Protein AF-0000000082330091 (afdb_homodimer)

InterPro domains:
  IPR000866 Alkyl hydroperoxide reductase subunit C/ Thiol specific antioxidant [PF00578] (6-136)
  IPR036249 Thioredoxin-like superfamily [SSF52833] (1-158)

Sequence (318 aa):
MPPTEGDELPDFEALLCDGETFRSTALSEALGERGGVVICTGFAFSAIAQNWWKQFVRAGWGEFEDVAVLGVSRDGPYAQNEFLRWLDEPAFRFFADVNGEVSESLDLLADRDHMANVSTPWRSAFVVDADREVQYAFVADDWISPLPREEIENAVADLMPPTEGDELPDFEALLCDGETFRSTALSEALGERGGVVICTGFAFSAIAQNWWKQFVRAGWGEFEDVAVLGVSRDGPYAQNEFLRWLDEPAFRFFADVNGEVSESLDLLADRDHMANVSTPWRSAFVVDADREVQYAFVADDWISPLPREEIENAVADL

Secondary structure (DSSP, 8-state):
----TTPBPP--EEEEE-SS-EEEEEHHHHSBTTEEEEEE-S-TT-HHHHHHHHHHHHTTGGG-TTEEEEEEESS-HHHHHHHHHHHT-TT-EEEE-TTSHHHHHTT-EEEPTTSTT-EEEPPEEEEE-TT-BEEEEEE-SSTTPPP-HHHHHHHHHT-/----TTPBPP--EEEEE-SS-EEEEEHHHHSBTTEEEEEE-S-TT-HHHHHHHHHHHHTTGGG-TTEEEEEEESS-HHHHHHHHHHHT-TT-EEEE-TTSHHHHHTT-EEE-TTSTT-EEEPPEEEEE-TT-BEEEEEE-SSTTPPP-HHHHHHHHHT-

Nearest PDB structures (foldseek):
  3hjp-assembly2_D  TM=8.870E-01  e=8.559E-11  Saccharolobus solfataricus
  2ywn-assembly1_A  TM=8.319E-01  e=7.538E-11  Sulfurisphaera tokodaii
  4g2e-assembly1_A-2  TM=8.297E-01  e=8.032E-11  Sulfurisphaera tokodaii str. 7
  4d73-assembly1_A  TM=7.771E-01  e=6.130E-10  Plasmodium falciparum
  4d73-assembly1_B  TM=7.582E-01  e=1.400E-09  Plasmodium falciparum

Radius of gyration: 20.33 Å; Cα contacts (8 Å, |Δi|>4): 776; chains: 2; bounding box: 36×61×46 Å

Solvent-accessible surface area (backbone atoms only — not comparable to full-atom values): 16085 Å² total; per-residue (Å²): 119,53,74,43,61,74,35,64,59,75,73,47,62,22,29,36,18,49,44,82,56,68,42,61,40,38,44,72,75,60,41,21,80,49,3,28,37,44,35,33,34,47,36,53,74,30,71,66,44,46,52,48,52,49,50,41,55,75,71,49,56,59,69,40,74,48,39,28,46,35,35,35,27,32,23,32,55,44,42,45,15,51,44,35,51,71,68,67,43,76,55,44,31,34,34,23,26,36,68,39,57,58,32,45,75,42,50,30,54,37,74,44,85,88,37,39,58,34,62,31,32,50,42,30,40,34,35,25,35,61,83,32,33,25,72,34,60,47,70,50,90,53,97,76,62,75,75,61,57,66,62,52,51,54,45,58,73,68,91,119,53,73,43,63,72,34,64,58,74,71,47,60,22,26,36,18,49,44,82,56,67,42,60,40,40,46,72,76,61,40,21,82,50,2,26,36,44,36,33,34,46,37,54,72,29,70,66,43,45,53,49,52,49,51,41,57,75,70,50,58,60,70,40,73,48,38,27,44,34,36,35,25,33,24,33,55,47,42,46,15,51,45,34,52,71,67,67,42,75,54,45,30,33,33,21,28,35,67,39,59,58,33,46,76,41,52,29,54,37,74,43,88,84,38,42,64,34,63,30,32,50,43,30,39,35,35,24,34,60,82,32,33,24,70,35,58,46,68,54,91,52,96,77,59,75,73,62,56,66,62,51,50,52,46,57,73,68,90

pLDDT: mean 94.44, std 5.95, range [67.35, 98.87]

Organism: NCBI:txid2816475

Foldseek 3Di:
DFDFFQDFQDQDWFWKAQLPGTDTDTLLRQFFQFGEKEWFDEDQPPPQVVQQVLVCVVVPVLVCRRYAYEYEYQDDRVSVSVSNVVSVRRRYMYGHCNVCVSLVSRVFWDDDDPDPPGIGGFTKMFTATSRRGTQHIDGDPDNRDHDPVVVNVVSSVVD/DFDFFQDFQDQDWFWKAQLPDTDTDTLLRQFFQFGEKEWFDEDQPPPQVVQQVLVCVVVPVLVCRRYAYEYEYQDDRVSVSVSNVVSVRRRYMYGHCNVCVSLVSRVFWDDDDPDPPGIGGFTKMFTATSRRGTQHIDGDPDNRDHDPVVVNVVSSVVD

Structure (mmCIF, N/CA/C/O backbone):
data_AF-0000000082330091-model_v1
#
loop_
_entity.id
_entity.type
_entity.pdbx_description
1 polymer 'Redoxin domain-containing protein'
#
loop_
_atom_site.group_PDB
_atom_site.id
_atom_site.type_symbol
_atom_site.label_atom_id
_atom_site.label_alt_id
_atom_site.label_comp_id
_atom_site.label_asym_id
_atom_site.label_entity_id
_atom_site.label_seq_id
_atom_site.pdbx_PDB_ins_code
_atom_site.Cartn_x
_atom_site.Cartn_y
_atom_site.Cartn_z
_atom_site.occupancy
_atom_site.B_iso_or_equiv
_atom_site.auth_seq_id
_atom_site.auth_comp_id
_atom_site.auth_asym_id
_atom_site.auth_atom_id
_atom_site.pdbx_PDB_model_num
ATOM 1 N N . MET A 1 1 ? -3.428 6.974 23.414 1 93.79 1 MET A N 1
ATOM 2 C CA . MET A 1 1 ? -4.408 7.875 22.812 1 93.79 1 MET A CA 1
ATOM 3 C C . MET A 1 1 ? -3.768 8.72 21.716 1 93.79 1 MET A C 1
ATOM 5 O O . MET A 1 1 ? -2.6 9.097 21.818 1 93.79 1 MET A O 1
ATOM 9 N N . PRO A 1 2 ? -4.602 9.085 20.624 1 97.13 2 PRO A N 1
ATOM 10 C CA . PRO A 1 2 ? -4.024 9.943 19.587 1 97.13 2 PRO A CA 1
ATOM 11 C C . PRO A 1 2 ? -3.608 11.313 20.119 1 97.13 2 PRO A C 1
ATOM 13 O O . PRO A 1 2 ? -4.107 11.753 21.158 1 97.13 2 P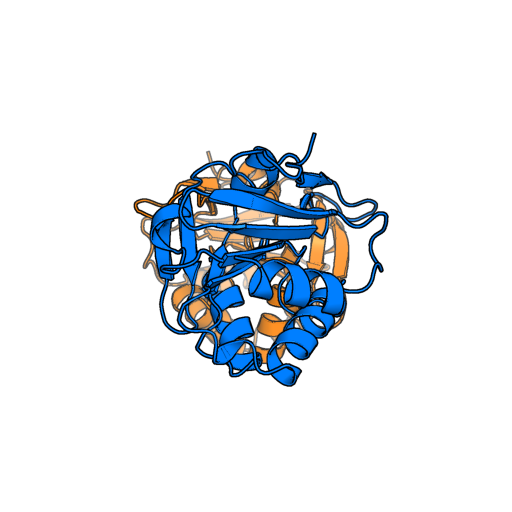RO A O 1
ATOM 16 N N . PRO A 1 3 ? -2.699 11.939 19.419 1 98.05 3 PRO A N 1
ATOM 17 C CA . PRO A 1 3 ? -2.257 13.267 19.852 1 98.05 3 PRO A CA 1
ATOM 18 C C . PRO A 1 3 ? -3.398 14.281 19.904 1 98.05 3 PRO A C 1
ATOM 20 O O . PRO A 1 3 ? -4.308 14.235 19.072 1 98.05 3 PRO A O 1
ATOM 23 N N . THR A 1 4 ? -3.307 15.168 20.877 1 98.18 4 THR A N 1
ATOM 24 C CA . THR A 1 4 ? -4.245 16.278 21.003 1 98.18 4 THR A CA 1
ATOM 25 C C . THR A 1 4 ? -3.504 17.611 21.042 1 98.18 4 THR A C 1
ATOM 27 O O . THR A 1 4 ? -2.271 17.642 21.042 1 98.18 4 THR A O 1
ATOM 30 N N . GLU A 1 5 ? -4.266 18.684 21.005 1 98.33 5 GLU A N 1
ATOM 31 C CA . GLU A 1 5 ? -3.672 20.018 21.015 1 98.33 5 GLU A CA 1
ATOM 32 C C . GLU A 1 5 ? -2.71 20.185 22.187 1 98.33 5 GLU A C 1
ATOM 34 O O . GLU A 1 5 ? -3.004 19.757 23.305 1 98.33 5 GLU A O 1
ATOM 39 N N . GLY A 1 6 ? -1.601 20.667 21.916 1 98.32 6 GLY A N 1
ATOM 40 C CA . GLY A 1 6 ? -0.578 20.852 22.933 1 98.32 6 GLY A CA 1
ATOM 41 C C . GLY A 1 6 ? 0.462 19.747 22.942 1 98.32 6 GLY A C 1
ATOM 42 O O . GLY A 1 6 ? 1.569 19.933 23.452 1 98.32 6 GLY A O 1
ATOM 43 N N . ASP A 1 7 ? 0.123 18.601 22.414 1 98.52 7 ASP A N 1
ATOM 44 C CA . ASP A 1 7 ? 1.077 17.502 22.3 1 98.52 7 ASP A CA 1
ATOM 45 C C . ASP A 1 7 ? 2.105 17.78 21.205 1 98.52 7 ASP A C 1
ATOM 47 O O . ASP A 1 7 ? 1.837 18.539 20.271 1 98.52 7 ASP A O 1
ATOM 51 N N . GLU A 1 8 ? 3.231 17.192 21.331 1 98.13 8 GLU A N 1
ATOM 52 C CA . GLU A 1 8 ? 4.209 17.163 20.247 1 98.13 8 GLU A CA 1
ATOM 53 C C . GLU A 1 8 ? 4.074 15.89 19.416 1 98.13 8 GLU A C 1
ATOM 55 O O . GLU A 1 8 ? 4.099 14.783 19.959 1 98.13 8 GLU A O 1
ATOM 60 N N . LEU A 1 9 ? 3.881 16.02 18.127 1 98.38 9 LEU A N 1
ATOM 61 C CA . LEU A 1 9 ? 3.876 14.822 17.295 1 98.38 9 LEU A CA 1
ATOM 62 C C . LEU A 1 9 ? 5.242 14.144 17.309 1 98.38 9 LEU A C 1
ATOM 64 O O . LEU A 1 9 ? 6.274 14.818 17.285 1 98.38 9 LEU A O 1
ATOM 68 N N . PRO A 1 10 ? 5.259 12.867 17.386 1 98.36 10 PRO A N 1
ATOM 69 C CA . PRO A 1 10 ? 6.541 12.18 17.215 1 98.36 10 PRO A CA 1
ATOM 70 C C . PRO A 1 10 ? 7.26 12.583 15.93 1 98.36 10 PRO A C 1
ATOM 72 O O . PRO A 1 10 ? 6.615 12.82 14.905 1 98.36 10 PRO A O 1
ATOM 75 N N . ASP A 1 11 ? 8.605 12.651 16.007 1 98.51 11 ASP A N 1
ATOM 76 C CA . ASP A 1 11 ? 9.382 12.889 14.794 1 98.51 11 ASP A CA 1
ATOM 77 C C . ASP A 1 11 ? 9.626 11.588 14.034 1 98.51 11 ASP A C 1
ATOM 79 O O . ASP A 1 11 ? 10.773 11.183 13.837 1 98.51 11 ASP A O 1
ATOM 83 N N . PHE A 1 12 ? 8.58 11.013 13.609 1 98.13 12 PHE A N 1
ATOM 84 C CA . PHE A 1 12 ? 8.693 9.749 12.891 1 98.13 12 PHE A CA 1
ATOM 85 C C . PHE A 1 12 ? 9.441 9.938 11.577 1 98.13 12 PHE A C 1
ATOM 87 O O . PHE A 1 12 ? 9.547 11.057 11.072 1 98.13 12 PHE A O 1
ATOM 94 N N . GLU A 1 13 ? 9.976 8.836 11.057 1 97.71 13 GLU A N 1
ATOM 95 C CA . GLU A 1 13 ? 10.65 8.796 9.763 1 97.71 13 GLU A CA 1
ATOM 96 C C . GLU A 1 13 ? 10.041 7.731 8.856 1 97.71 13 GLU A C 1
ATOM 98 O O . GLU A 1 13 ? 9.735 6.625 9.308 1 97.71 13 GLU A O 1
ATOM 103 N N . ALA A 1 14 ? 9.819 8.14 7.624 1 98.04 14 ALA A N 1
ATOM 104 C CA . ALA A 1 14 ? 9.286 7.243 6.602 1 98.04 14 ALA A CA 1
ATOM 105 C C . ALA A 1 14 ? 9.591 7.765 5.201 1 98.04 14 ALA A C 1
ATOM 107 O O . ALA A 1 14 ? 10.159 8.849 5.046 1 98.04 14 ALA A O 1
ATOM 108 N N . LEU A 1 15 ? 9.31 6.97 4.212 1 98.11 15 LEU A N 1
ATOM 109 C CA . LEU A 1 15 ? 9.483 7.434 2.84 1 98.11 15 LEU A CA 1
ATOM 110 C C . LEU A 1 15 ? 8.505 8.559 2.519 1 98.11 15 LEU A C 1
ATOM 112 O O . LEU A 1 15 ? 7.292 8.393 2.662 1 98.11 15 LEU A O 1
ATOM 116 N N . LEU A 1 16 ? 9.05 9.654 2.156 1 98.16 16 LEU A N 1
ATOM 117 C CA . LEU A 1 16 ? 8.238 10.787 1.729 1 98.16 16 LEU A CA 1
ATOM 118 C C . LEU A 1 16 ? 8.194 10.882 0.207 1 98.16 16 LEU A C 1
ATOM 120 O O . LEU A 1 16 ? 9.236 11.003 -0.441 1 98.16 16 LEU A O 1
ATOM 124 N N . CYS A 1 17 ? 6.992 10.81 -0.327 1 97.46 17 CYS A N 1
ATOM 125 C CA . CYS A 1 17 ? 6.74 10.811 -1.763 1 97.46 17 CYS A CA 1
ATOM 126 C C . CYS A 1 17 ? 6.326 12.197 -2.244 1 97.46 17 CYS A C 1
ATOM 128 O O . CYS A 1 17 ? 5.573 12.895 -1.562 1 97.46 17 CYS A O 1
ATOM 130 N N . ASP A 1 18 ? 6.788 12.557 -3.473 1 96.1 18 ASP A N 1
ATOM 131 C CA . ASP A 1 18 ? 6.485 13.894 -3.974 1 96.1 18 ASP A CA 1
ATOM 132 C C . ASP A 1 18 ? 5.892 13.832 -5.38 1 96.1 18 ASP A C 1
ATOM 134 O O . ASP A 1 18 ? 5.851 14.842 -6.086 1 96.1 18 ASP A O 1
ATOM 138 N N . GLY A 1 19 ? 5.489 12.646 -5.811 1 95.51 19 GLY A N 1
ATOM 139 C CA . GLY A 1 19 ? 4.93 12.469 -7.142 1 95.51 19 GLY A CA 1
ATOM 140 C C . GLY A 1 19 ? 5.95 11.992 -8.159 1 95.51 19 GLY A C 1
ATOM 141 O O . GLY A 1 19 ? 5.586 11.54 -9.246 1 95.51 19 GLY A O 1
ATOM 142 N N . GLU A 1 20 ? 7.222 12.037 -7.831 1 94.06 20 GLU A N 1
ATOM 143 C CA . GLU A 1 20 ? 8.296 11.659 -8.745 1 94.06 20 GLU A CA 1
ATOM 144 C C . GLU A 1 20 ? 9.295 10.725 -8.066 1 94.06 20 GLU A C 1
ATOM 146 O O . GLU A 1 20 ? 9.713 9.724 -8.651 1 94.06 20 GLU A O 1
ATOM 151 N N . THR A 1 21 ? 9.632 11.101 -6.896 1 95.42 21 THR A N 1
ATOM 152 C CA . THR A 1 21 ? 10.621 10.355 -6.126 1 95.42 21 THR A CA 1
ATOM 153 C C . THR A 1 21 ? 10.151 10.157 -4.688 1 95.42 21 THR A C 1
ATOM 155 O O . THR A 1 21 ? 9.027 10.527 -4.341 1 95.42 21 THR A O 1
ATOM 158 N N . PHE A 1 22 ? 10.928 9.46 -3.922 1 96.67 22 PHE A N 1
ATOM 159 C CA . PHE A 1 22 ? 10.71 9.324 -2.487 1 96.67 22 PHE A CA 1
ATOM 160 C C . PHE A 1 22 ? 12.036 9.185 -1.749 1 96.67 22 PHE A C 1
ATOM 162 O O . PHE A 1 22 ? 13.022 8.712 -2.317 1 96.67 22 PHE A O 1
ATOM 169 N N . ARG A 1 23 ? 12.032 9.62 -0.542 1 97 23 ARG A N 1
ATOM 170 C CA . ARG A 1 23 ? 13.196 9.495 0.329 1 97 23 ARG A CA 1
ATOM 171 C C . ARG A 1 23 ? 12.776 9.378 1.79 1 97 23 ARG A C 1
ATOM 173 O O . ARG A 1 23 ? 11.745 9.924 2.191 1 97 23 ARG A O 1
ATOM 180 N N . SER A 1 24 ? 13.613 8.548 2.528 1 97.96 24 SER A N 1
ATOM 181 C CA . SER A 1 24 ? 13.392 8.534 3.97 1 97.96 24 SER A CA 1
ATOM 182 C C . SER A 1 24 ? 13.544 9.929 4.567 1 97.96 24 SER A C 1
ATOM 184 O O . SER A 1 24 ? 14.581 10.573 4.397 1 97.96 24 SER A O 1
ATOM 186 N N . THR A 1 25 ? 12.53 10.394 5.182 1 98.25 25 THR A N 1
ATOM 187 C CA . THR A 1 25 ? 12.472 11.761 5.687 1 98.25 25 THR A CA 1
ATOM 188 C C . THR A 1 25 ? 11.812 11.801 7.063 1 98.25 25 THR A C 1
ATOM 190 O O . THR A 1 25 ? 10.798 11.138 7.29 1 98.25 25 THR A O 1
ATOM 193 N N . ALA A 1 26 ? 12.394 12.51 7.968 1 98.47 26 ALA A N 1
ATOM 194 C CA . ALA A 1 26 ? 11.751 12.758 9.255 1 98.47 26 ALA A CA 1
ATOM 195 C C . ALA A 1 26 ? 10.647 13.804 9.125 1 98.47 26 ALA A C 1
ATOM 197 O O . ALA A 1 26 ? 10.715 14.682 8.262 1 98.47 26 ALA A O 1
ATOM 198 N N . LEU A 1 27 ? 9.675 13.722 10.018 1 98.67 27 LEU A N 1
ATOM 199 C CA . LEU A 1 27 ? 8.596 14.704 9.994 1 98.67 27 LEU A CA 1
ATOM 200 C C . LEU A 1 27 ? 9.148 16.121 10.107 1 98.67 27 LEU A C 1
ATOM 202 O O . LEU A 1 27 ? 8.726 17.016 9.371 1 98.67 27 LEU A O 1
ATOM 206 N N . SER A 1 28 ? 10.067 16.368 10.978 1 98.4 28 SER A N 1
ATOM 207 C CA . SER A 1 28 ? 10.627 17.692 11.234 1 98.4 28 SER A CA 1
ATOM 208 C C . SER A 1 28 ? 11.25 18.281 9.973 1 98.4 28 SER A C 1
ATOM 210 O O . SER A 1 28 ? 11.252 19.5 9.786 1 98.4 28 SER A O 1
ATOM 212 N N . GLU A 1 29 ? 11.784 17.427 9.114 1 97.99 29 GLU A N 1
ATOM 213 C CA . GLU A 1 29 ? 12.415 17.868 7.873 1 97.99 29 GLU A CA 1
ATOM 214 C C . GLU A 1 29 ? 11.375 18.129 6.787 1 97.99 29 GLU A C 1
ATOM 216 O O . GLU A 1 29 ? 11.673 18.768 5.776 1 97.99 29 GLU A O 1
ATOM 221 N N . ALA A 1 30 ? 10.226 17.62 7.013 1 97.24 30 ALA A N 1
ATOM 222 C CA . ALA A 1 30 ? 9.18 17.732 5.999 1 97.24 30 ALA A CA 1
ATOM 223 C C . ALA A 1 30 ? 8.306 18.958 6.246 1 97.24 30 ALA A C 1
ATOM 225 O O . ALA A 1 30 ? 7.546 19.374 5.368 1 97.24 30 ALA A O 1
ATOM 226 N N . LEU A 1 31 ? 8.356 19.478 7.452 1 97.35 31 LEU A N 1
ATOM 227 C CA . LEU A 1 31 ? 7.523 20.62 7.81 1 97.35 31 LEU A CA 1
ATOM 228 C C . LEU A 1 31 ? 8.027 21.893 7.138 1 97.35 31 LEU A C 1
ATOM 230 O O . LEU A 1 31 ? 9.217 22.011 6.836 1 97.35 31 LEU A O 1
ATOM 234 N N . GLY A 1 32 ? 7.094 22.76 6.873 1 95.48 32 GLY A N 1
ATOM 235 C CA . GLY A 1 32 ? 7.455 24.092 6.415 1 95.48 32 GLY A CA 1
ATOM 236 C C . GLY A 1 32 ? 7.914 25.004 7.537 1 95.48 32 GLY A C 1
ATOM 237 O O . GLY A 1 32 ? 7.926 24.605 8.703 1 95.48 32 GLY A O 1
ATOM 238 N N . GLU A 1 33 ? 8.239 26.217 7.105 1 95.59 33 GLU A N 1
ATOM 239 C CA . GLU A 1 33 ? 8.756 27.183 8.07 1 95.59 33 GLU A CA 1
ATOM 240 C C . GLU A 1 33 ? 7.729 27.475 9.161 1 95.59 33 GLU A C 1
ATOM 242 O O . GLU A 1 33 ? 8.093 27.717 10.314 1 95.59 33 GLU A O 1
ATOM 247 N N . ARG A 1 34 ? 6.473 27.467 8.862 1 96.43 34 ARG A N 1
ATOM 248 C CA . ARG A 1 34 ? 5.414 27.777 9.817 1 96.43 34 ARG A CA 1
ATOM 249 C C . ARG A 1 34 ? 4.802 26.502 10.389 1 96.43 34 ARG A C 1
ATOM 251 O O . ARG A 1 34 ? 3.95 26.561 11.277 1 96.43 34 ARG A O 1
ATOM 258 N N . GLY A 1 35 ? 5.233 25.326 9.826 1 97.62 35 GLY A N 1
ATOM 259 C CA . GLY A 1 35 ? 4.626 24.066 10.224 1 97.62 35 GLY A CA 1
ATOM 260 C C . GLY A 1 35 ? 3.947 23.343 9.077 1 97.62 35 GLY A C 1
ATOM 261 O O . GLY A 1 35 ? 4.427 23.378 7.942 1 97.62 35 GLY A O 1
ATOM 262 N N . GLY A 1 36 ? 2.908 22.571 9.48 1 97.35 36 GLY A N 1
ATOM 263 C CA . GLY A 1 36 ? 2.253 21.806 8.431 1 97.35 36 GLY A CA 1
ATOM 264 C C . GLY A 1 36 ? 0.958 21.158 8.885 1 97.35 36 GLY A C 1
ATOM 265 O O . GLY A 1 36 ? 0.587 21.255 10.057 1 97.35 36 GLY A O 1
ATOM 266 N N . VAL A 1 37 ? 0.254 20.63 7.929 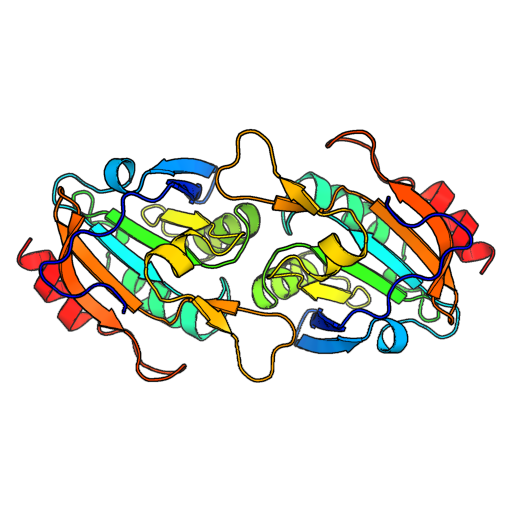1 97.7 37 VAL A N 1
ATOM 267 C CA . VAL A 1 37 ? -0.93 19.803 8.141 1 97.7 37 VAL A CA 1
ATOM 268 C C . VAL A 1 37 ? -0.609 18.348 7.809 1 97.7 37 VAL A C 1
ATOM 270 O O . VAL A 1 37 ? -0.085 18.051 6.732 1 97.7 37 VAL A O 1
ATOM 273 N N . VAL A 1 38 ? -0.853 17.445 8.73 1 98.2 38 VAL A N 1
ATOM 274 C CA . VAL A 1 38 ? -0.667 16.009 8.551 1 98.2 38 VAL A CA 1
ATOM 275 C C . VAL A 1 38 ? -2.026 15.32 8.45 1 98.2 38 VAL A C 1
ATOM 277 O O . VAL A 1 38 ? -2.818 15.356 9.394 1 98.2 38 VAL A O 1
ATOM 280 N N . ILE A 1 39 ? -2.276 14.755 7.322 1 97.47 39 ILE A N 1
ATOM 281 C CA . ILE A 1 39 ? -3.553 14.113 7.031 1 97.47 39 ILE A CA 1
ATOM 282 C C . ILE A 1 39 ? -3.363 12.6 6.947 1 97.47 39 ILE A C 1
ATOM 284 O O . ILE A 1 39 ? -2.581 12.111 6.129 1 97.47 39 ILE A O 1
ATOM 288 N N . CYS A 1 40 ? -4.014 11.841 7.801 1 97.23 40 CYS A N 1
ATOM 289 C CA . CYS A 1 40 ? -3.972 10.383 7.764 1 97.23 40 CYS A CA 1
ATOM 290 C C . CYS A 1 40 ? -5.239 9.818 7.133 1 97.23 40 CYS A C 1
ATOM 292 O O . CYS A 1 40 ? -6.348 10.132 7.569 1 97.23 40 CYS A O 1
ATOM 294 N N . THR A 1 41 ? -4.987 9.078 6.145 1 94 41 THR A N 1
ATOM 295 C CA . THR A 1 41 ? -6.071 8.346 5.497 1 94 41 THR A CA 1
ATOM 296 C C . THR A 1 41 ? -5.726 6.865 5.375 1 94 41 THR A C 1
ATOM 298 O O . THR A 1 41 ? -4.606 6.455 5.686 1 94 41 THR A O 1
ATOM 301 N N . GLY A 1 42 ? -6.666 5.987 5.08 1 91.39 42 GLY A N 1
ATOM 302 C CA . GLY A 1 42 ? -6.426 4.554 5.005 1 91.39 42 GLY A CA 1
ATOM 303 C C . GLY A 1 42 ? -5.636 4.145 3.777 1 91.39 42 GLY A C 1
ATOM 304 O O . GLY A 1 42 ? -4.558 3.559 3.893 1 91.39 42 GLY A O 1
ATOM 305 N N . PHE A 1 43 ? -6.146 4.487 2.572 1 95.73 43 PHE A N 1
ATOM 306 C CA . PHE A 1 43 ? -5.539 4.008 1.335 1 95.73 43 PHE A CA 1
ATOM 307 C C . PHE A 1 43 ? -5.643 5.061 0.238 1 95.73 43 PHE A C 1
ATOM 309 O O . PHE A 1 43 ? -6.678 5.714 0.093 1 95.73 43 PHE A O 1
ATOM 316 N N . ALA A 1 44 ? -4.518 5.175 -0.508 1 95.64 44 ALA A N 1
ATOM 317 C CA . ALA A 1 44 ? -4.563 5.938 -1.753 1 95.64 44 ALA A CA 1
ATOM 318 C C . ALA A 1 44 ? -5.625 5.383 -2.698 1 95.64 44 ALA A C 1
ATOM 320 O O . ALA A 1 44 ? -5.875 4.176 -2.721 1 95.64 44 ALA A O 1
ATOM 321 N N . PHE A 1 45 ? -6.355 6.264 -3.432 1 96.79 45 PHE A N 1
ATOM 322 C CA . PHE A 1 45 ? -7.326 5.972 -4.48 1 96.79 45 PHE A CA 1
ATOM 323 C C . PHE A 1 45 ? -8.66 5.547 -3.877 1 96.79 45 PHE A C 1
ATOM 325 O O . PHE A 1 45 ? -9.645 5.369 -4.598 1 96.79 45 PHE A O 1
ATOM 332 N N . SER A 1 46 ? -8.686 5.308 -2.523 1 94.7 46 SER A N 1
ATOM 333 C CA . SER A 1 46 ? -10.006 5.083 -1.942 1 94.7 46 SER A CA 1
ATOM 334 C C . SER A 1 46 ? -10.906 6.3 -2.126 1 94.7 46 SER A C 1
ATOM 336 O O . SER A 1 46 ? -10.424 7.432 -2.186 1 94.7 46 SER A O 1
ATOM 338 N N . ALA A 1 47 ? -12.209 6.061 -2.182 1 93.2 47 ALA A N 1
ATOM 339 C CA . ALA A 1 47 ? -13.164 7.146 -2.391 1 93.2 47 ALA A CA 1
ATOM 340 C C . ALA A 1 47 ? -13.014 8.223 -1.321 1 93.2 47 ALA A C 1
ATOM 342 O O . ALA A 1 47 ? -13.052 9.418 -1.624 1 93.2 47 ALA A O 1
ATOM 343 N N . ILE A 1 48 ? -12.84 7.855 -0.156 1 90.57 48 ILE A N 1
ATOM 344 C CA . ILE A 1 48 ? -12.748 8.797 0.954 1 90.57 48 ILE A CA 1
ATOM 345 C C . ILE A 1 48 ? -11.457 9.605 0.84 1 90.57 48 ILE A C 1
ATOM 347 O O . ILE A 1 48 ? -11.459 10.822 1.037 1 90.57 48 ILE A O 1
ATOM 351 N N . ALA A 1 49 ? -10.359 8.922 0.579 1 93.68 49 ALA A N 1
ATOM 352 C CA . ALA A 1 49 ? -9.1 9.639 0.401 1 93.68 49 ALA A CA 1
ATOM 353 C C . ALA A 1 49 ? -9.191 10.627 -0.759 1 93.68 49 ALA A C 1
ATOM 355 O O . ALA A 1 49 ? -8.773 11.78 -0.635 1 93.68 49 ALA A O 1
ATOM 356 N N . GLN A 1 50 ? -9.692 10.176 -1.858 1 94.78 50 GLN A N 1
ATOM 357 C CA . GLN A 1 50 ? -9.847 11.058 -3.01 1 94.78 50 GLN A CA 1
ATOM 358 C C . GLN A 1 50 ? -10.658 12.299 -2.647 1 94.78 50 GLN A C 1
ATOM 360 O O . GLN A 1 50 ? -10.265 13.421 -2.972 1 94.78 50 GLN A O 1
ATOM 365 N N . ASN A 1 51 ? -11.766 12.06 -2.008 1 94.14 51 ASN A N 1
ATOM 366 C CA . ASN A 1 51 ? -12.631 13.174 -1.636 1 94.14 51 ASN A CA 1
ATOM 367 C C . ASN A 1 51 ? -11.902 14.177 -0.747 1 94.14 51 ASN A C 1
ATOM 369 O O . ASN A 1 51 ? -11.969 15.385 -0.982 1 94.14 51 ASN A O 1
ATOM 373 N N . TRP A 1 52 ? -11.278 13.708 0.258 1 94.82 52 TRP A N 1
ATOM 374 C CA . TRP A 1 52 ? -10.563 14.596 1.169 1 94.82 52 TRP A CA 1
ATOM 375 C C . TRP A 1 52 ? -9.501 15.399 0.425 1 94.82 52 TRP A C 1
ATOM 377 O O . TRP A 1 52 ? -9.45 16.626 0.537 1 94.82 52 TRP A O 1
ATOM 387 N N . TRP A 1 53 ? -8.679 14.829 -0.367 1 94.92 53 TRP A N 1
ATOM 388 C CA . TRP A 1 53 ? -7.551 15.495 -1.01 1 94.92 53 TRP A CA 1
ATOM 389 C C . TRP A 1 53 ? -8.027 16.419 -2.126 1 94.92 53 TRP A C 1
ATOM 391 O O . TRP A 1 53 ? -7.457 17.492 -2.336 1 94.92 53 TRP A O 1
ATOM 401 N N . LYS A 1 54 ? -9.089 16.046 -2.826 1 94.3 54 LYS A N 1
ATOM 402 C CA . LYS A 1 54 ? -9.665 16.94 -3.827 1 94.3 54 LYS A CA 1
ATOM 403 C C . LYS A 1 54 ? -10.159 18.235 -3.188 1 94.3 54 LYS A C 1
ATOM 405 O O . LYS A 1 54 ? -10.091 19.301 -3.803 1 94.3 54 LYS A O 1
ATOM 410 N N . GLN A 1 55 ? -10.653 18.076 -2.016 1 93.12 55 GLN A N 1
ATOM 411 C CA . GLN A 1 55 ? -11.093 19.275 -1.311 1 93.12 55 GLN A CA 1
ATOM 412 C C . GLN A 1 55 ? -9.916 20.201 -1.014 1 93.12 55 GLN A C 1
ATOM 414 O O . GLN A 1 55 ? -10.039 21.423 -1.121 1 93.12 55 GLN A O 1
ATOM 419 N N . PHE A 1 56 ? -8.808 19.642 -0.665 1 92.68 56 PHE A N 1
ATOM 420 C CA . PHE A 1 56 ? -7.61 20.445 -0.455 1 92.68 56 PHE A CA 1
ATOM 421 C C . PHE A 1 56 ? -7.163 21.101 -1.756 1 92.68 56 PHE A C 1
ATOM 423 O O . PHE A 1 56 ? -6.8 22.279 -1.771 1 92.68 56 PHE A O 1
ATOM 430 N N . VAL A 1 57 ? -7.197 20.38 -2.808 1 92.3 57 VAL A N 1
ATOM 431 C CA . VAL A 1 57 ? -6.795 20.896 -4.113 1 92.3 57 VAL A CA 1
ATOM 432 C C . VAL A 1 57 ? -7.708 22.052 -4.515 1 92.3 57 VAL A C 1
ATOM 434 O O . VAL A 1 57 ? -7.232 23.12 -4.906 1 92.3 57 VAL A O 1
ATOM 437 N N . ARG A 1 58 ? -8.982 21.887 -4.341 1 91.53 58 ARG A N 1
ATOM 438 C CA . ARG A 1 58 ? -9.968 22.887 -4.738 1 91.53 58 ARG A CA 1
ATOM 439 C C . ARG A 1 58 ? -9.822 24.159 -3.909 1 91.53 58 ARG A C 1
ATOM 441 O O . ARG A 1 58 ? -10.078 25.26 -4.401 1 91.53 58 ARG A O 1
ATOM 448 N N . ALA A 1 59 ? -9.375 23.944 -2.721 1 90.12 59 ALA A N 1
ATOM 449 C CA . ALA A 1 59 ? -9.234 25.076 -1.809 1 90.12 59 ALA A CA 1
ATOM 450 C C . ALA A 1 59 ? -7.908 25.797 -2.03 1 90.12 59 ALA A C 1
ATOM 452 O O . ALA A 1 59 ? -7.614 26.789 -1.36 1 90.12 59 ALA A O 1
ATOM 453 N N . GLY A 1 60 ? -7.037 25.279 -2.886 1 89.1 60 GLY A N 1
ATOM 454 C CA . GLY A 1 60 ? -5.8 25.952 -3.251 1 89.1 60 GLY A CA 1
ATOM 455 C C . GLY A 1 60 ? -4.669 25.693 -2.274 1 89.1 60 GLY A C 1
ATOM 456 O O . GLY A 1 60 ? -3.78 26.53 -2.109 1 89.1 60 GLY A O 1
ATOM 457 N N . TRP A 1 61 ? -4.655 24.622 -1.594 1 86.53 61 TRP A N 1
ATOM 458 C CA . TRP A 1 61 ? -3.675 24.29 -0.566 1 86.53 61 TRP A CA 1
ATOM 459 C C . TRP A 1 61 ? -2.313 23.996 -1.187 1 86.53 61 TRP A C 1
ATOM 461 O O . TRP A 1 61 ? -1.296 23.981 -0.489 1 86.53 61 TRP A O 1
ATOM 471 N N . GLY A 1 62 ? -2.238 23.861 -2.376 1 78.51 62 GLY A N 1
ATOM 472 C CA . GLY A 1 62 ? -0.971 23.657 -3.061 1 78.51 62 GLY A CA 1
ATOM 473 C C . GLY A 1 62 ? -0.112 24.906 -3.11 1 78.51 62 GLY A C 1
ATOM 474 O O . GLY A 1 62 ? 1.078 24.835 -3.425 1 78.51 62 GLY A O 1
ATOM 475 N N . GLU A 1 63 ? -0.682 25.961 -2.737 1 75.44 63 GLU A N 1
ATOM 476 C CA . GLU A 1 63 ? 0.015 27.24 -2.835 1 75.44 63 GLU A CA 1
ATOM 477 C C . GLU A 1 63 ? 0.59 27.66 -1.485 1 75.44 63 GLU A C 1
ATOM 479 O O . GLU A 1 63 ? 1.253 28.694 -1.381 1 75.44 63 GLU A O 1
ATOM 484 N N . PHE A 1 64 ? 0.362 26.87 -0.488 1 72.44 64 PHE A N 1
ATOM 485 C CA . PHE A 1 64 ? 0.815 27.188 0.861 1 72.44 64 PHE A CA 1
ATOM 486 C C . PHE A 1 64 ? 2.273 26.789 1.051 1 72.44 64 PHE A C 1
ATOM 488 O O . PHE A 1 64 ? 2.573 25.835 1.772 1 72.44 64 PHE A O 1
ATOM 495 N N . GLU A 1 65 ? 3.148 27.594 0.674 1 74.46 65 GLU A N 1
ATOM 496 C CA . GLU A 1 65 ? 4.565 27.243 0.679 1 74.46 65 GLU A CA 1
ATOM 497 C C . GLU A 1 65 ? 5.12 27.208 2.1 1 74.46 65 GLU A C 1
ATOM 499 O O . GLU A 1 65 ? 5.989 26.392 2.413 1 74.46 65 GLU A O 1
ATOM 504 N N . ASP A 1 66 ? 4.554 27.964 2.876 1 90.02 66 ASP A N 1
ATOM 505 C CA . ASP A 1 66 ? 5.133 28.064 4.212 1 90.02 66 ASP A CA 1
ATOM 506 C C . ASP A 1 66 ? 4.536 27.016 5.149 1 90.02 66 ASP A C 1
ATOM 508 O O . ASP A 1 66 ? 5.028 26.818 6.262 1 90.02 66 ASP A O 1
ATOM 512 N N . VAL A 1 67 ? 3.493 26.389 4.738 1 94.26 67 VAL A N 1
ATOM 513 C CA . VAL A 1 67 ? 2.859 25.313 5.492 1 94.26 67 VAL A CA 1
ATOM 514 C C . VAL A 1 67 ? 2.832 24.039 4.651 1 94.26 67 VAL A C 1
ATOM 516 O O . VAL A 1 67 ? 2.247 24.016 3.565 1 94.26 67 VAL A O 1
ATOM 519 N N . ALA A 1 68 ? 3.464 23.048 5.143 1 95.75 68 ALA A N 1
ATOM 520 C CA . ALA A 1 68 ? 3.516 21.791 4.403 1 95.75 68 ALA A CA 1
ATOM 521 C C . ALA A 1 68 ? 2.185 21.048 4.487 1 95.75 68 ALA A C 1
ATOM 523 O O . ALA A 1 68 ? 1.536 21.042 5.536 1 95.75 68 ALA A O 1
ATOM 524 N N . VAL A 1 69 ? 1.733 20.481 3.443 1 96.32 69 VAL A N 1
ATOM 525 C CA . VAL A 1 69 ? 0.588 19.578 3.412 1 96.32 69 VAL A CA 1
ATOM 526 C C . VAL A 1 69 ? 1.067 18.142 3.212 1 96.32 69 VAL A C 1
ATOM 528 O O . VAL A 1 69 ? 1.523 17.779 2.125 1 96.32 69 VAL A O 1
ATOM 531 N N . LEU A 1 70 ? 0.936 17.337 4.235 1 97.26 70 LEU A N 1
ATOM 532 C CA . LEU A 1 70 ? 1.527 16.004 4.287 1 97.26 70 LEU A CA 1
ATOM 533 C C . LEU A 1 70 ? 0.452 14.941 4.484 1 97.26 70 LEU A C 1
ATOM 535 O O . LEU A 1 70 ? -0.403 15.071 5.363 1 97.26 70 LEU A O 1
ATOM 539 N N . GLY A 1 71 ? 0.465 13.98 3.663 1 97.62 71 GLY A N 1
ATOM 540 C CA . GLY A 1 71 ? -0.411 12.83 3.82 1 97.62 71 GLY A CA 1
ATOM 541 C C . GLY A 1 71 ? 0.295 11.615 4.39 1 97.62 71 GLY A C 1
ATOM 542 O O . GLY A 1 71 ? 1.512 11.476 4.251 1 97.62 71 GLY A O 1
ATOM 543 N N . VAL A 1 72 ? -0.419 10.748 5.055 1 98.19 72 VAL A N 1
ATOM 544 C CA . VAL A 1 72 ? 0.063 9.469 5.566 1 98.19 72 VAL A CA 1
ATOM 545 C C . VAL A 1 72 ? -0.916 8.36 5.189 1 98.19 72 VAL A C 1
ATOM 547 O O . VAL A 1 72 ? -2.116 8.465 5.457 1 98.19 72 VAL A O 1
ATOM 550 N N . SER A 1 73 ? -0.492 7.363 4.591 1 97.38 73 SER A N 1
ATOM 551 C CA . SER A 1 73 ? -1.301 6.171 4.357 1 97.38 73 SER A CA 1
ATOM 552 C C . SER A 1 73 ? -0.439 4.913 4.343 1 97.38 73 SER A C 1
ATOM 554 O O . SER A 1 73 ? 0.79 4.995 4.395 1 97.38 73 SER A O 1
ATOM 556 N N . ARG A 1 74 ? -1.079 3.778 4.181 1 97.63 74 ARG A N 1
ATOM 557 C CA . ARG A 1 74 ? -0.427 2.477 4.289 1 97.63 74 ARG A CA 1
ATOM 558 C C . ARG A 1 74 ? 0.153 2.042 2.948 1 97.63 74 ARG A C 1
ATOM 560 O O . ARG A 1 74 ? 0.902 1.066 2.877 1 97.63 74 ARG A O 1
ATOM 567 N N . ASP A 1 75 ? -0.126 2.742 1.847 1 98.04 75 ASP A N 1
ATOM 568 C CA . ASP A 1 75 ? 0.298 2.318 0.516 1 98.04 75 ASP A CA 1
ATOM 569 C C . ASP A 1 75 ? 1.794 2.548 0.316 1 98.04 75 ASP A C 1
ATOM 571 O O . ASP A 1 75 ? 2.382 3.427 0.95 1 98.04 75 ASP A O 1
ATOM 575 N N . GLY A 1 76 ? 2.408 1.774 -0.52 1 97.59 76 GLY A N 1
ATOM 576 C CA . GLY A 1 76 ? 3.811 1.931 -0.868 1 97.59 76 GLY A CA 1
ATOM 577 C C . GLY A 1 76 ? 4.103 3.227 -1.6 1 97.59 76 GLY A C 1
ATOM 578 O O . GLY A 1 76 ? 3.182 3.926 -2.028 1 97.59 76 GLY A O 1
ATOM 579 N N . PRO A 1 77 ? 5.363 3.52 -1.748 1 97.48 77 PRO A N 1
ATOM 580 C CA . PRO A 1 77 ? 5.748 4.831 -2.277 1 97.48 77 PRO A CA 1
ATOM 581 C C . PRO A 1 77 ? 5.371 5.008 -3.746 1 97.48 77 PRO A C 1
ATOM 583 O O . PRO A 1 77 ? 5.019 6.113 -4.168 1 97.48 77 PRO A O 1
ATOM 586 N N . TYR A 1 78 ? 5.389 3.968 -4.549 1 97.76 78 TYR A N 1
ATOM 587 C CA . TYR A 1 78 ? 5.087 4.094 -5.97 1 97.76 78 TYR A CA 1
ATOM 588 C C . TYR A 1 78 ? 3.599 4.339 -6.193 1 97.76 78 TYR A C 1
ATOM 590 O O . TYR A 1 78 ? 3.217 5.143 -7.045 1 97.76 78 TYR A O 1
ATOM 598 N N . ALA A 1 79 ? 2.794 3.668 -5.44 1 97.76 79 ALA A N 1
ATOM 599 C CA . ALA A 1 79 ? 1.354 3.904 -5.501 1 97.76 79 ALA A CA 1
ATOM 600 C C . ALA A 1 79 ? 1.009 5.312 -5.022 1 97.76 79 ALA A C 1
ATOM 602 O O . ALA A 1 79 ? 0.145 5.976 -5.599 1 97.76 79 ALA A O 1
ATOM 603 N N . GLN A 1 80 ? 1.632 5.741 -4 1 97.52 80 GLN A N 1
ATOM 604 C CA . GLN A 1 80 ? 1.386 7.089 -3.498 1 97.52 80 GLN A CA 1
ATOM 605 C C . GLN A 1 80 ? 1.804 8.142 -4.521 1 97.52 80 GLN A C 1
ATOM 607 O O . GLN A 1 80 ? 1.11 9.144 -4.707 1 97.52 80 GLN A O 1
ATOM 612 N N . ASN A 1 81 ? 2.95 7.897 -5.152 1 97.49 81 ASN A N 1
ATOM 613 C CA . ASN A 1 81 ? 3.357 8.821 -6.205 1 97.49 81 ASN A CA 1
ATOM 614 C C . ASN A 1 81 ? 2.348 8.847 -7.35 1 97.49 81 ASN A C 1
ATOM 616 O O . ASN A 1 81 ? 2.066 9.907 -7.911 1 97.49 81 ASN A O 1
ATOM 620 N N . GLU A 1 82 ? 1.855 7.711 -7.702 1 97.35 82 GLU A N 1
ATOM 621 C CA . GLU A 1 82 ? 0.819 7.674 -8.73 1 97.35 82 GLU A CA 1
ATOM 622 C C . GLU A 1 82 ? -0.41 8.47 -8.303 1 97.35 82 GLU A C 1
ATOM 624 O O . GLU A 1 82 ? -1.022 9.163 -9.119 1 97.35 82 GLU A O 1
ATOM 629 N N . PHE A 1 83 ? -0.828 8.308 -7.069 1 97.44 83 PHE A N 1
ATOM 630 C CA . PHE A 1 83 ? -1.971 9.039 -6.536 1 97.44 83 PHE A CA 1
ATOM 631 C C . PHE A 1 83 ? -1.71 10.541 -6.555 1 97.44 83 PHE A C 1
ATOM 633 O O . PHE A 1 83 ? -2.592 11.325 -6.909 1 97.44 83 PHE A O 1
ATOM 640 N N . LEU A 1 84 ? -0.495 10.933 -6.208 1 96.67 84 LEU A N 1
ATOM 641 C CA . LEU A 1 84 ? -0.115 12.341 -6.238 1 96.67 84 LEU A CA 1
ATOM 642 C C . LEU A 1 84 ? -0.176 12.89 -7.66 1 96.67 84 LEU A C 1
ATOM 644 O O . LEU A 1 84 ? -0.642 14.01 -7.878 1 96.67 84 LEU A O 1
ATOM 648 N N . ARG A 1 85 ? 0.279 12.17 -8.623 1 95.85 85 ARG A N 1
ATOM 649 C CA . ARG A 1 85 ? 0.188 12.575 -10.022 1 95.85 85 ARG A CA 1
ATOM 650 C C . ARG A 1 85 ? -1.267 12.703 -10.461 1 95.85 85 ARG A C 1
ATOM 652 O O . ARG A 1 85 ? -1.619 13.627 -11.198 1 95.85 85 ARG A O 1
ATOM 659 N N . TRP A 1 86 ? -2.037 11.73 -9.979 1 95.03 86 TRP A N 1
ATOM 660 C CA . TRP A 1 86 ? -3.464 11.764 -10.281 1 95.03 86 TRP A CA 1
ATOM 661 C C . TRP A 1 86 ? -4.106 13.035 -9.736 1 95.03 86 TRP A C 1
ATOM 663 O O . TRP A 1 86 ? -4.984 13.619 -10.376 1 95.03 86 TRP A O 1
ATOM 673 N N . LEU A 1 87 ? -3.732 13.408 -8.529 1 93.99 87 LEU A N 1
ATOM 674 C CA . LEU A 1 87 ? -4.23 14.634 -7.915 1 93.99 87 LEU A CA 1
ATOM 675 C C . LEU A 1 87 ? -3.752 15.861 -8.685 1 93.99 87 LEU A C 1
ATOM 677 O O . LEU A 1 87 ? -4.367 16.927 -8.607 1 93.99 87 LEU A O 1
ATOM 681 N N . ASP A 1 88 ? -2.597 15.747 -9.377 1 88.25 88 ASP A N 1
ATOM 682 C CA . ASP A 1 88 ? -1.987 16.82 -10.157 1 88.25 88 ASP A CA 1
ATOM 683 C C . ASP A 1 88 ? -1.677 18.03 -9.279 1 88.25 88 ASP A C 1
ATOM 685 O O . ASP A 1 88 ? -2.041 19.158 -9.616 1 88.25 88 ASP A O 1
ATOM 689 N N . GLU A 1 89 ? -1.207 17.779 -8.104 1 77.04 89 GLU A N 1
ATOM 690 C CA . GLU A 1 89 ? -0.809 18.827 -7.169 1 77.04 89 GLU A CA 1
ATOM 691 C C . GLU A 1 89 ? 0.611 18.6 -6.657 1 77.04 89 GLU A C 1
ATOM 693 O O . GLU A 1 89 ? 0.825 17.806 -5.738 1 77.04 89 GLU A O 1
ATOM 698 N N . PRO A 1 90 ? 1.39 19.239 -7.176 1 67.77 90 PRO A N 1
ATOM 699 C CA . PRO A 1 90 ? 2.8 18.953 -6.902 1 67.77 90 PRO A CA 1
ATOM 700 C C . PRO A 1 90 ? 3.221 19.359 -5.492 1 67.77 90 PRO A C 1
ATOM 702 O O . PRO A 1 90 ? 4.262 18.913 -5.002 1 67.77 90 PRO A O 1
ATOM 705 N N . ALA A 1 91 ? 2.425 20.077 -4.798 1 87.09 91 ALA A N 1
ATOM 706 C CA . ALA A 1 91 ? 2.891 20.592 -3.513 1 87.09 91 ALA A CA 1
ATOM 707 C C . ALA A 1 91 ? 2.58 19.613 -2.384 1 87.09 91 ALA A C 1
ATOM 709 O O . ALA A 1 91 ? 3.168 19.695 -1.303 1 87.09 91 ALA A O 1
ATOM 710 N N . PHE A 1 92 ? 1.719 18.76 -2.574 1 95.03 92 PHE A N 1
ATOM 711 C CA . PHE A 1 92 ? 1.406 17.757 -1.563 1 95.03 92 PHE A CA 1
ATOM 712 C C . PHE A 1 92 ? 2.482 16.679 -1.518 1 95.03 92 PHE A C 1
ATOM 714 O O . PHE A 1 92 ? 3.047 16.316 -2.552 1 95.03 92 PHE A O 1
ATOM 721 N N . ARG A 1 93 ? 2.799 16.248 -0.37 1 96.48 93 ARG A N 1
ATOM 722 C CA . ARG A 1 93 ? 3.698 15.114 -0.175 1 96.48 93 ARG A CA 1
ATOM 723 C C . ARG A 1 93 ? 3.071 14.071 0.744 1 96.48 93 ARG A C 1
ATOM 725 O O . ARG A 1 93 ? 2.295 14.41 1.64 1 96.48 93 ARG A O 1
ATOM 732 N N . PHE A 1 94 ? 3.437 12.844 0.486 1 97.97 94 PHE A N 1
ATOM 733 C CA . PHE A 1 94 ? 2.797 11.768 1.235 1 97.97 94 PHE A CA 1
ATOM 734 C C . PHE A 1 94 ? 3.839 10.85 1.862 1 97.97 94 PHE A C 1
ATOM 736 O O . PHE A 1 94 ? 4.753 10.383 1.179 1 97.97 94 PHE A O 1
ATOM 743 N N . PHE A 1 95 ? 3.73 10.589 3.154 1 98.42 95 PHE A N 1
ATOM 744 C CA . PHE A 1 95 ? 4.519 9.554 3.813 1 98.42 95 PHE A CA 1
ATOM 745 C C . PHE A 1 95 ? 3.94 8.173 3.532 1 98.42 95 PHE A C 1
ATOM 747 O O . PHE A 1 95 ? 2.753 7.933 3.761 1 98.42 95 PHE A O 1
ATOM 754 N N . ALA A 1 96 ? 4.762 7.306 3.045 1 98.1 96 ALA A N 1
ATOM 755 C CA . ALA A 1 96 ? 4.395 5.899 2.91 1 98.1 96 ALA A CA 1
ATOM 756 C C . ALA A 1 96 ? 4.605 5.149 4.222 1 98.1 96 ALA A C 1
ATOM 758 O O . ALA A 1 96 ? 5.729 4.765 4.552 1 98.1 96 ALA A O 1
ATOM 759 N N . ASP A 1 97 ? 3.548 4.848 4.899 1 98.06 97 ASP A N 1
ATOM 760 C CA . ASP A 1 97 ? 3.583 4.154 6.182 1 98.06 97 ASP A CA 1
ATOM 761 C C . ASP A 1 97 ? 3.373 2.652 6.001 1 98.06 97 ASP A C 1
ATOM 763 O O . ASP A 1 97 ? 2.471 2.069 6.606 1 98.06 97 ASP A O 1
ATOM 767 N N . VAL A 1 98 ? 4.218 2.047 5.259 1 97.65 98 VAL A N 1
ATOM 768 C CA . VAL A 1 98 ? 4.062 0.673 4.792 1 97.65 98 VAL A CA 1
ATOM 769 C C . VAL A 1 98 ? 3.92 -0.266 5.987 1 97.65 98 VAL A C 1
ATOM 771 O O . VAL A 1 98 ? 2.993 -1.079 6.04 1 97.65 98 VAL A O 1
ATOM 774 N N . ASN A 1 99 ? 4.75 -0.141 6.986 1 97.65 99 ASN A N 1
ATOM 775 C CA . ASN A 1 99 ? 4.755 -1.054 8.124 1 97.65 99 ASN A CA 1
ATOM 776 C C . ASN A 1 99 ? 3.774 -0.609 9.204 1 97.65 99 ASN A C 1
ATOM 778 O O . ASN A 1 99 ? 3.58 -1.31 10.2 1 97.65 99 ASN A O 1
ATOM 782 N N . GLY A 1 100 ? 3.183 0.58 9.039 1 97.6 100 GLY A N 1
ATOM 783 C CA . GLY A 1 100 ? 2.202 1.069 9.994 1 97.6 100 GLY A CA 1
ATOM 784 C C . GLY A 1 100 ? 2.829 1.711 11.218 1 97.6 100 GLY A C 1
ATOM 785 O O . GLY A 1 100 ? 2.135 2.014 12.19 1 97.6 100 GLY A O 1
ATOM 786 N N . GLU A 1 101 ? 4.113 1.922 11.139 1 97.55 101 GLU A N 1
ATOM 787 C CA . GLU A 1 101 ? 4.818 2.421 12.315 1 97.55 101 GLU A CA 1
ATOM 788 C C . GLU A 1 101 ? 4.438 3.869 12.613 1 97.55 101 GLU A C 1
ATOM 790 O O . GLU A 1 101 ? 4.358 4.268 13.777 1 97.55 101 GLU A O 1
ATOM 795 N N . VAL A 1 102 ? 4.289 4.698 11.601 1 98.33 102 VAL A N 1
ATOM 796 C CA . VAL A 1 102 ? 3.865 6.081 11.791 1 98.33 102 VAL A CA 1
ATOM 797 C C . VAL A 1 102 ? 2.494 6.114 12.463 1 98.33 102 VAL A C 1
ATOM 799 O O . VAL A 1 102 ? 2.311 6.786 13.481 1 98.33 102 VAL A O 1
ATOM 802 N N . SER A 1 103 ? 1.568 5.351 11.887 1 98.14 103 SER A N 1
ATOM 803 C CA . SER A 1 103 ? 0.214 5.288 12.427 1 98.14 103 SER A CA 1
ATOM 804 C C . SER A 1 103 ? 0.215 4.779 13.864 1 98.14 103 SER A C 1
ATOM 806 O O . SER A 1 103 ? -0.562 5.252 14.696 1 98.14 103 SER A O 1
ATOM 808 N N . GLU A 1 104 ? 1.006 3.807 14.104 1 97.84 104 GLU A N 1
ATOM 809 C CA . GLU A 1 104 ? 1.122 3.283 15.462 1 97.84 104 GLU A CA 1
ATOM 810 C C . GLU A 1 104 ? 1.647 4.348 16.421 1 97.84 104 GLU A C 1
ATOM 812 O O . GLU A 1 104 ? 1.14 4.492 17.535 1 97.84 104 GLU A O 1
ATOM 817 N N . SER A 1 105 ? 2.67 5.067 16.029 1 98.15 105 SER A N 1
ATOM 818 C CA . SER A 1 105 ? 3.278 6.091 16.872 1 98.15 105 SER A CA 1
ATOM 819 C C . SER A 1 105 ? 2.284 7.199 17.2 1 98.15 105 SER A C 1
ATOM 821 O O . SER A 1 105 ? 2.448 7.915 18.19 1 98.15 105 SER A O 1
ATOM 823 N N . LEU A 1 106 ? 1.259 7.336 16.374 1 98.34 106 LEU A N 1
ATOM 824 C CA . LEU A 1 106 ? 0.235 8.355 16.576 1 98.34 106 LEU A CA 1
ATOM 825 C C . LEU A 1 106 ? -0.986 7.767 17.274 1 98.34 106 LEU A C 1
ATOM 827 O O . LEU A 1 106 ? -2.003 8.447 17.432 1 98.34 106 LEU A O 1
ATOM 831 N N . ASP A 1 107 ? -0.89 6.488 17.603 1 97.78 107 ASP A N 1
ATOM 832 C CA . ASP A 1 107 ? -1.988 5.76 18.233 1 97.78 107 ASP A CA 1
ATOM 833 C C . ASP A 1 107 ? -3.232 5.771 17.348 1 97.78 107 ASP A C 1
ATOM 835 O O . ASP A 1 107 ? -4.349 5.944 17.841 1 97.78 107 ASP A O 1
ATOM 839 N N . LEU A 1 108 ? -3.031 5.621 16.064 1 97.44 108 LEU A N 1
ATOM 840 C CA . LEU A 1 108 ? -4.142 5.699 15.123 1 97.44 108 LEU A CA 1
ATOM 841 C C . LEU A 1 108 ? -4.362 4.36 14.427 1 97.44 108 LEU A C 1
ATOM 843 O O . LEU A 1 108 ? -5.392 4.152 13.782 1 97.44 108 LEU A O 1
ATOM 847 N N . LEU A 1 109 ? -3.416 3.469 14.45 1 96.86 109 LEU A N 1
ATOM 848 C CA . LEU A 1 109 ? -3.483 2.23 13.682 1 96.86 109 LEU A CA 1
ATOM 849 C C . LEU A 1 109 ? -4.565 1.307 14.233 1 96.86 109 LEU A C 1
ATOM 851 O O . LEU A 1 109 ? -4.575 0.999 15.427 1 96.86 109 LEU A O 1
ATOM 855 N N . ALA A 1 110 ? -5.44 0.968 13.37 1 93.41 110 ALA A N 1
ATOM 856 C CA . ALA A 1 110 ? -6.547 0.117 13.797 1 93.41 110 ALA A CA 1
ATOM 857 C C . ALA A 1 110 ? -6.851 -0.953 12.752 1 93.41 110 ALA A C 1
ATOM 859 O O . ALA A 1 110 ? -6.8 -0.687 11.549 1 93.41 110 ALA A O 1
ATOM 860 N N . ASP A 1 111 ? -7.225 -2.087 13.233 1 92.83 111 ASP A N 1
ATOM 861 C CA . ASP A 1 111 ? -7.649 -3.162 12.341 1 92.83 111 ASP A CA 1
ATOM 862 C C . ASP A 1 111 ? -9 -2.846 11.704 1 92.83 111 ASP A C 1
ATOM 864 O O . ASP A 1 111 ? -9.887 -2.294 12.358 1 92.83 111 ASP A O 1
ATOM 868 N N . ARG A 1 112 ? -9.051 -3.106 10.43 1 88.76 112 ARG A N 1
ATOM 869 C CA . ARG A 1 112 ? -10.321 -2.939 9.729 1 88.76 112 ARG A CA 1
ATOM 870 C C . ARG A 1 112 ? -11.192 -4.183 9.873 1 88.76 112 ARG A C 1
ATOM 872 O O . ARG A 1 112 ? -10.766 -5.288 9.533 1 88.76 112 ARG A O 1
ATOM 879 N N . ASP A 1 113 ? -12.385 -3.747 10.226 1 82.78 113 ASP A N 1
ATOM 880 C CA . ASP A 1 113 ? -13.325 -4.855 10.368 1 82.78 113 ASP A CA 1
ATOM 881 C C . ASP A 1 113 ? -13.689 -5.444 9.007 1 82.78 113 ASP A C 1
ATOM 883 O O . ASP A 1 113 ? -13.784 -4.718 8.016 1 82.78 113 ASP A O 1
ATOM 887 N N . HIS A 1 114 ? -13.616 -6.711 8.786 1 84.05 114 HIS A N 1
ATOM 888 C CA . HIS A 1 114 ? -14.096 -7.412 7.6 1 84.05 114 HIS A CA 1
ATOM 889 C C . HIS A 1 114 ? -13.036 -7.432 6.504 1 84.05 114 HIS A C 1
ATOM 891 O O . HIS A 1 114 ? -13.31 -7.852 5.378 1 84.05 114 HIS A O 1
ATOM 897 N N . MET A 1 115 ? -11.949 -6.705 6.766 1 91.7 115 MET A N 1
ATOM 898 C CA . MET A 1 115 ? -10.814 -6.819 5.854 1 91.7 115 MET A CA 1
ATOM 899 C C . MET A 1 115 ? -9.689 -7.632 6.484 1 91.7 115 MET A C 1
ATOM 901 O O . MET A 1 115 ? -8.958 -7.13 7.34 1 91.7 115 MET A O 1
ATOM 905 N N . ALA A 1 116 ? -9.548 -8.75 5.959 1 92.11 116 ALA A N 1
ATOM 906 C CA . ALA A 1 116 ? -8.537 -9.653 6.504 1 92.11 116 ALA A CA 1
ATOM 907 C C . ALA A 1 116 ? -7.139 -9.058 6.367 1 92.11 116 ALA A C 1
ATOM 909 O O . ALA A 1 116 ? -6.76 -8.59 5.291 1 92.11 116 ALA A O 1
ATOM 910 N N . ASN A 1 117 ? -6.455 -9.055 7.468 1 93.23 117 ASN A N 1
ATOM 911 C CA . ASN A 1 117 ? -5.034 -8.723 7.476 1 93.23 117 ASN A CA 1
ATOM 912 C C . ASN A 1 117 ? -4.794 -7.275 7.058 1 93.23 117 ASN A C 1
ATOM 914 O O . ASN A 1 117 ? -3.845 -6.984 6.328 1 93.23 117 ASN A O 1
ATOM 918 N N . VAL A 1 118 ? -5.765 -6.424 7.43 1 96.67 118 VAL A N 1
ATOM 919 C CA . VAL A 1 118 ? -5.637 -5.018 7.061 1 96.67 118 VAL A CA 1
ATOM 920 C C . VAL A 1 118 ? -5.747 -4.145 8.31 1 96.67 118 VAL A C 1
ATOM 922 O O . VAL A 1 118 ? -6.737 -4.22 9.042 1 96.67 118 VAL A O 1
ATOM 925 N N . SER A 1 119 ? -4.81 -3.367 8.579 1 96.75 119 SER A N 1
ATOM 926 C CA . SER A 1 119 ? -4.875 -2.265 9.533 1 96.75 119 SER A CA 1
ATOM 927 C C . SER A 1 119 ? -4.58 -0.93 8.856 1 96.75 119 SER A C 1
ATOM 929 O O . SER A 1 119 ? -3.735 -0.855 7.962 1 96.75 119 SER A O 1
ATOM 931 N N . THR A 1 120 ? -5.255 0.102 9.201 1 95.16 120 THR A N 1
ATOM 932 C CA . THR A 1 120 ? -5.06 1.445 8.668 1 95.16 120 THR A CA 1
ATOM 933 C C . THR A 1 120 ? -5.205 2.491 9.769 1 95.16 120 THR A C 1
ATOM 935 O O . THR A 1 120 ? -5.776 2.212 10.826 1 95.16 120 THR A O 1
ATOM 938 N N . PRO A 1 121 ? -4.625 3.633 9.561 1 95.13 121 PRO A N 1
ATOM 939 C CA . PRO A 1 121 ? -4.898 4.693 10.535 1 95.13 121 PRO A CA 1
ATOM 940 C C . PRO A 1 121 ? -6.356 5.149 10.518 1 95.13 121 PRO A C 1
ATOM 942 O O . PRO A 1 121 ? -6.977 5.202 9.454 1 95.13 121 PRO A O 1
ATOM 945 N N . TRP A 1 122 ? -6.788 5.473 11.691 1 93.55 122 TRP A N 1
ATOM 946 C CA . TRP A 1 122 ? -8.015 6.262 11.733 1 93.55 122 TRP A CA 1
ATOM 947 C C . TRP A 1 122 ? -7.834 7.589 11.005 1 93.55 122 TRP A C 1
ATOM 949 O O . TRP A 1 122 ? -6.806 8.253 11.156 1 93.55 122 TRP A O 1
ATOM 959 N N . ARG A 1 123 ? -8.806 7.878 10.252 1 95.11 123 ARG A N 1
ATOM 960 C CA . ARG A 1 123 ? -8.746 9.149 9.536 1 95.11 123 ARG A CA 1
ATOM 961 C C . ARG A 1 123 ? -8.573 10.315 10.504 1 95.11 123 ARG A C 1
ATOM 963 O O . ARG A 1 123 ? -9.282 10.405 11.509 1 95.11 123 ARG A O 1
ATOM 970 N N . SER A 1 124 ? -7.684 11.138 10.224 1 97.04 124 SER A N 1
ATOM 971 C CA . SER A 1 124 ? -7.357 12.209 11.16 1 97.04 124 SER A CA 1
ATOM 972 C C . SER A 1 124 ? -6.621 13.347 10.462 1 97.04 124 SER A C 1
ATOM 974 O O . SER A 1 124 ? -6.142 13.187 9.337 1 97.04 124 SER A O 1
ATOM 976 N N . ALA A 1 125 ? -6.634 14.484 11.101 1 97.61 125 ALA A N 1
ATOM 977 C CA . ALA A 1 125 ? -5.92 15.68 10.663 1 97.61 125 ALA A CA 1
ATOM 978 C C . ALA A 1 125 ? -5.275 16.398 11.845 1 97.61 125 ALA A C 1
ATOM 980 O O . ALA A 1 125 ? -5.922 16.625 12.87 1 97.61 125 ALA A O 1
ATOM 981 N N . PHE A 1 126 ? -4.04 16.699 11.663 1 98.64 126 PHE A N 1
ATOM 982 C CA . PHE A 1 126 ? -3.31 17.467 12.665 1 98.64 126 PHE A CA 1
ATOM 983 C C . PHE A 1 126 ? -2.692 18.715 12.045 1 98.64 126 PHE A C 1
ATOM 985 O O . PHE A 1 126 ? -2.017 18.635 11.017 1 98.64 126 PHE A O 1
ATOM 992 N N . VAL A 1 127 ? -2.924 19.843 12.627 1 98.48 127 VAL A N 1
ATOM 993 C CA . VAL A 1 127 ? -2.165 21.051 12.321 1 98.48 127 VAL A CA 1
ATOM 994 C C . VAL A 1 127 ? -1.06 21.243 13.358 1 98.48 127 VAL A C 1
ATOM 996 O O . VAL A 1 127 ? -1.328 21.275 14.561 1 98.48 127 VAL A O 1
ATOM 999 N N . VAL A 1 128 ? 0.126 21.33 12.862 1 98.74 128 VAL A N 1
ATOM 1000 C CA . VAL A 1 128 ? 1.251 21.419 13.787 1 98.74 128 VAL A CA 1
ATOM 1001 C C . VAL A 1 128 ? 2.104 22.64 13.447 1 98.74 128 VAL A C 1
ATOM 1003 O O . VAL A 1 128 ? 2.203 23.031 12.282 1 98.74 128 VAL A O 1
ATOM 1006 N N . ASP A 1 129 ? 2.708 23.226 14.44 1 98.51 129 ASP A N 1
ATOM 1007 C CA . ASP A 1 129 ? 3.654 24.307 14.179 1 98.51 129 ASP A CA 1
ATOM 1008 C C . ASP A 1 129 ? 5.037 23.757 13.838 1 98.51 129 ASP A C 1
ATOM 1010 O O . ASP A 1 129 ? 5.207 22.547 13.677 1 98.51 129 ASP A O 1
ATOM 1014 N N . ALA A 1 130 ? 6.036 24.599 13.644 1 97.2 130 ALA A N 1
ATOM 1015 C CA . ALA A 1 130 ? 7.364 24.229 13.161 1 97.2 130 ALA A CA 1
ATO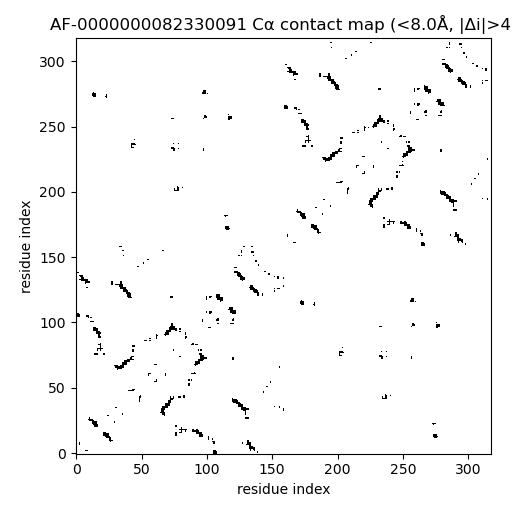M 1016 C C . ALA A 1 130 ? 8.088 23.343 14.171 1 97.2 130 ALA A C 1
ATOM 1018 O O . ALA A 1 130 ? 9.04 22.642 13.821 1 97.2 130 ALA A O 1
ATOM 1019 N N . ASP A 1 131 ? 7.61 23.315 15.43 1 97.63 131 ASP A N 1
ATOM 1020 C CA . ASP A 1 131 ? 8.214 22.503 16.482 1 97.63 131 ASP A CA 1
ATOM 1021 C C . ASP A 1 131 ? 7.436 21.206 16.689 1 97.63 131 ASP A C 1
ATOM 1023 O O . ASP A 1 131 ? 7.667 20.485 17.662 1 97.63 131 ASP A O 1
ATOM 1027 N N . ARG A 1 132 ? 6.415 20.963 15.867 1 98.51 132 ARG A N 1
ATOM 1028 C CA . ARG A 1 132 ? 5.607 19.747 15.852 1 98.51 132 ARG A CA 1
ATOM 1029 C C . ARG A 1 132 ? 4.592 19.75 16.989 1 98.51 132 ARG A C 1
ATOM 1031 O O . ARG A 1 132 ? 4.1 18.694 17.392 1 98.51 132 ARG A O 1
ATOM 1038 N N . GLU A 1 133 ? 4.362 20.915 17.511 1 98.75 133 GLU A N 1
ATOM 1039 C CA . GLU A 1 133 ? 3.283 21.008 18.49 1 98.75 133 GLU A CA 1
ATOM 1040 C C . GLU A 1 133 ? 1.921 21.072 17.805 1 98.75 133 GLU A C 1
ATOM 1042 O O . GLU A 1 133 ? 1.722 21.862 16.88 1 98.75 133 GLU A O 1
ATOM 1047 N N . VAL A 1 134 ? 1.044 20.264 18.308 1 98.87 134 VAL A N 1
ATOM 1048 C CA . VAL A 1 134 ? -0.285 20.176 17.712 1 98.87 134 VAL A CA 1
ATOM 1049 C C . VAL A 1 134 ? -1.1 21.413 18.082 1 98.87 134 VAL A C 1
ATOM 1051 O O . VAL A 1 134 ? -1.302 21.701 19.264 1 98.87 134 VAL A O 1
ATOM 1054 N N . GLN A 1 135 ? -1.544 22.111 17.067 1 98.69 135 GLN A N 1
ATOM 1055 C CA . GLN A 1 135 ? -2.37 23.3 17.245 1 98.69 135 GLN A CA 1
ATOM 1056 C C . GLN A 1 135 ? -3.847 22.98 17.035 1 98.69 135 GLN A C 1
ATOM 1058 O O . GLN A 1 135 ? -4.72 23.717 17.5 1 98.69 135 GLN A O 1
ATOM 1063 N N . TYR A 1 136 ? -4.126 21.953 16.321 1 98.66 136 TYR A N 1
ATOM 1064 C CA . TYR A 1 136 ? -5.463 21.434 16.058 1 98.66 136 TYR A CA 1
ATOM 1065 C C . TYR A 1 136 ? -5.419 19.938 15.766 1 98.66 136 TYR A C 1
ATOM 1067 O O . TYR A 1 136 ? -4.525 19.462 15.063 1 98.66 136 TYR A O 1
ATOM 1075 N N . ALA A 1 137 ? -6.322 19.235 16.351 1 98.46 137 ALA A N 1
ATOM 1076 C CA . ALA A 1 137 ? -6.406 17.793 16.136 1 98.46 137 ALA A CA 1
ATOM 1077 C C . ALA A 1 137 ? -7.841 17.364 15.846 1 98.46 137 ALA A C 1
ATOM 1079 O O . ALA A 1 137 ? -8.769 17.76 16.555 1 98.46 137 ALA A O 1
ATOM 1080 N N . PHE A 1 138 ? -7.998 16.63 14.803 1 97.67 138 PHE A N 1
ATOM 1081 C CA . PHE A 1 138 ? -9.252 15.977 14.444 1 97.67 138 PHE A CA 1
ATOM 1082 C C . PHE A 1 138 ? -9.041 14.484 14.221 1 97.67 138 PHE A C 1
ATOM 1084 O O . PHE A 1 138 ? -8.159 14.084 13.458 1 97.67 138 PHE A O 1
ATOM 1091 N N . VAL A 1 139 ? -9.741 13.649 14.873 1 96.11 139 VAL A N 1
ATOM 1092 C CA . VAL A 1 139 ? -9.808 12.211 14.63 1 96.11 139 VAL A CA 1
ATOM 1093 C C . VAL A 1 139 ? -11.254 11.799 14.362 1 96.11 139 VAL A C 1
ATOM 1095 O O . VAL A 1 139 ? -12.145 12.076 15.169 1 96.11 139 VAL A O 1
ATOM 1098 N N . ALA A 1 140 ? -11.412 11.188 13.253 1 92.96 140 ALA A N 1
ATOM 1099 C CA . ALA A 1 140 ? -12.76 10.807 12.838 1 92.96 140 ALA A CA 1
ATOM 1100 C C . ALA A 1 140 ? -13.373 9.809 13.816 1 92.96 140 ALA A C 1
ATOM 1102 O O . ALA A 1 140 ? -12.666 8.977 14.389 1 92.96 140 ALA A O 1
ATOM 1103 N N . ASP A 1 141 ? -14.697 9.971 13.938 1 85.67 141 ASP A N 1
ATOM 1104 C CA . ASP A 1 141 ? -15.429 9.074 14.827 1 85.67 141 ASP A CA 1
ATOM 1105 C C . ASP A 1 141 ? -15.883 7.818 14.088 1 85.67 141 ASP A C 1
ATOM 1107 O O . ASP A 1 141 ? -16.242 6.818 14.713 1 85.67 141 ASP A O 1
ATOM 1111 N N . ASP A 1 142 ? -15.937 8.01 12.865 1 79.6 142 ASP A N 1
ATOM 1112 C CA . ASP A 1 142 ? -16.315 6.889 12.01 1 79.6 142 ASP A CA 1
ATOM 1113 C C . ASP A 1 142 ? -15.539 6.915 10.695 1 79.6 142 ASP A C 1
ATOM 1115 O O . ASP A 1 142 ? -14.668 7.765 10.5 1 79.6 142 ASP A O 1
ATOM 1119 N N . TRP A 1 143 ? -15.895 6.003 9.83 1 73.71 143 TRP A N 1
ATOM 1120 C CA . TRP A 1 143 ? -15.098 5.82 8.621 1 73.71 143 TRP A CA 1
ATOM 1121 C C . TRP A 1 143 ? -15.591 6.73 7.501 1 73.71 143 TRP A C 1
ATOM 1123 O O . TRP A 1 143 ? -14.986 6.788 6.428 1 73.71 143 TRP A O 1
ATOM 1133 N N . ILE A 1 144 ? -16.7 7.571 7.734 1 73.71 144 ILE A N 1
ATOM 1134 C CA . ILE A 1 144 ? -17.262 8.376 6.655 1 73.71 144 ILE A CA 1
ATOM 1135 C C . ILE A 1 144 ? -17.264 9.849 7.056 1 73.71 144 ILE A C 1
ATOM 1137 O O . ILE A 1 144 ? -17.842 10.688 6.361 1 73.71 144 ILE A O 1
ATOM 1141 N N . SER A 1 145 ? -16.587 10.165 8.132 1 81.73 145 SER A N 1
ATOM 1142 C CA . SER A 1 145 ? -16.518 11.551 8.582 1 81.73 145 SER A CA 1
ATOM 1143 C C . SER A 1 145 ? -15.938 12.455 7.5 1 81.73 145 SER A C 1
ATOM 1145 O O . SER A 1 145 ? -14.948 12.104 6.855 1 81.73 145 SER A O 1
ATOM 1147 N N . PRO A 1 146 ? -16.553 13.622 7.351 1 87.37 146 PRO A N 1
ATOM 1148 C CA . PRO A 1 146 ? -16.012 14.548 6.353 1 87.37 146 PRO A CA 1
ATOM 1149 C C . PRO A 1 146 ? -14.754 15.266 6.835 1 87.37 146 PRO A C 1
ATOM 1151 O O . PRO A 1 146 ? -14.5 15.333 8.041 1 87.37 146 PRO A O 1
ATOM 1154 N N . LEU A 1 147 ? -13.984 15.721 5.938 1 90.17 147 LEU A N 1
ATOM 1155 C CA . LEU A 1 147 ? -12.829 16.564 6.227 1 90.17 147 LEU A CA 1
ATOM 1156 C C . LEU A 1 147 ? -13.256 17.85 6.925 1 90.17 147 LEU A C 1
ATOM 1158 O O . LEU A 1 147 ? -14.132 18.567 6.434 1 90.17 147 LEU A O 1
ATOM 1162 N N . PRO A 1 148 ? -12.755 18.103 8.036 1 94.49 148 PRO A N 1
ATOM 1163 C CA . PRO A 1 148 ? -13.036 19.39 8.676 1 94.49 148 PRO A CA 1
ATOM 1164 C C . PRO A 1 148 ? -12.207 20.533 8.093 1 94.49 148 PRO A C 1
ATOM 1166 O O . PRO A 1 148 ? -11.45 21.183 8.818 1 94.49 148 PRO A O 1
ATOM 1169 N N . ARG A 1 149 ? -12.41 20.895 6.915 1 94.51 149 ARG A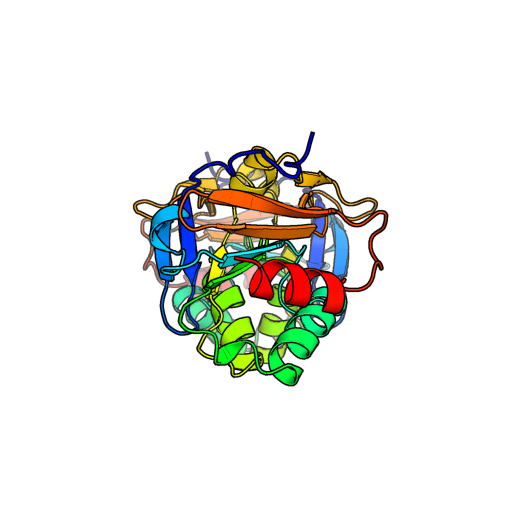 N 1
ATOM 1170 C CA . ARG A 1 149 ? -11.547 21.795 6.156 1 94.51 149 ARG A CA 1
ATOM 1171 C C . ARG A 1 149 ? -11.504 23.179 6.795 1 94.51 149 ARG A C 1
ATOM 1173 O O . ARG A 1 149 ? -10.43 23.764 6.948 1 94.51 149 ARG A O 1
ATOM 1180 N N . GLU A 1 150 ? -12.637 23.691 7.143 1 94.72 150 GLU A N 1
ATOM 1181 C CA . GLU A 1 150 ? -12.701 25.041 7.694 1 94.72 150 GLU A CA 1
ATOM 1182 C C . GLU A 1 150 ? -11.917 25.142 9 1 94.72 150 GLU A C 1
ATOM 1184 O O . GLU A 1 150 ? -11.211 26.125 9.231 1 94.72 150 GLU A O 1
ATOM 1189 N N . GLU A 1 151 ? -12.102 24.112 9.804 1 96.87 151 GLU A N 1
ATOM 1190 C CA . GLU A 1 151 ? -11.36 24.099 11.062 1 96.87 151 GLU A CA 1
ATOM 1191 C C . GLU A 1 151 ? -9.856 24.04 10.814 1 96.87 151 GLU A C 1
ATOM 1193 O O . GLU A 1 151 ? -9.08 24.692 11.516 1 96.87 151 GLU A O 1
ATOM 1198 N N . ILE A 1 152 ? -9.458 23.276 9.85 1 96.7 152 ILE A N 1
ATOM 1199 C CA . ILE A 1 152 ? -8.049 23.162 9.489 1 96.7 152 ILE A CA 1
ATOM 1200 C C . ILE A 1 152 ? -7.537 24.508 8.978 1 96.7 152 ILE A C 1
ATOM 1202 O O . ILE A 1 152 ? -6.465 24.964 9.38 1 96.7 152 ILE A O 1
ATOM 1206 N N . GLU A 1 153 ? -8.31 25.146 8.152 1 94.84 153 GLU A N 1
ATOM 1207 C CA . GLU A 1 153 ? -7.926 26.439 7.593 1 94.84 153 GLU A CA 1
ATOM 1208 C C . GLU A 1 153 ? -7.754 27.485 8.69 1 94.84 153 GLU A C 1
ATOM 1210 O O . GLU A 1 153 ? -6.803 28.269 8.664 1 94.84 153 GLU A O 1
ATOM 1215 N N . ASN A 1 154 ? -8.644 27.482 9.589 1 96.43 154 ASN A N 1
ATOM 1216 C CA . ASN A 1 154 ? -8.553 28.419 10.703 1 96.43 154 ASN A CA 1
ATOM 1217 C C . ASN A 1 154 ? -7.296 28.182 11.534 1 96.43 154 ASN A C 1
ATOM 1219 O O . ASN A 1 154 ? -6.613 29.132 11.921 1 96.43 154 ASN A O 1
ATOM 1223 N N . ALA A 1 155 ? -7.06 26.92 11.791 1 96.85 155 ALA A N 1
ATOM 1224 C CA . ALA A 1 155 ? -5.881 26.572 12.58 1 96.85 155 ALA A CA 1
ATOM 1225 C C . ALA A 1 155 ? -4.599 26.978 11.858 1 96.85 155 ALA A C 1
ATOM 1227 O O . ALA A 1 155 ? -3.647 27.446 12.488 1 96.85 155 ALA A O 1
ATOM 1228 N N . VAL A 1 156 ? -4.554 26.796 10.599 1 95.84 156 VAL A N 1
ATOM 1229 C CA . VAL A 1 156 ? -3.387 27.15 9.799 1 95.84 156 VAL A CA 1
ATOM 1230 C C . VAL A 1 156 ? -3.196 28.665 9.805 1 95.84 156 VAL A C 1
ATOM 1232 O O . VAL A 1 156 ? -2.066 29.154 9.876 1 95.84 156 VAL A O 1
ATOM 1235 N N . ALA A 1 157 ? -4.298 29.368 9.699 1 94.01 157 ALA A N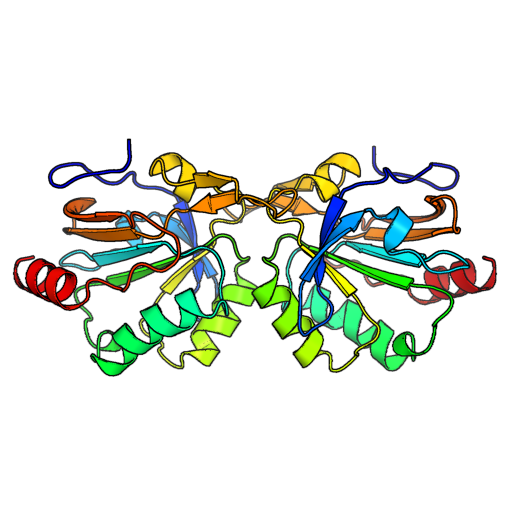 1
ATOM 1236 C CA . ALA A 1 157 ? -4.238 30.828 9.726 1 94.01 157 ALA A CA 1
ATOM 1237 C C . ALA A 1 157 ? -3.628 31.328 11.032 1 94.01 157 ALA A C 1
ATOM 1239 O O . ALA A 1 157 ? -2.95 32.358 11.053 1 94.01 157 ALA A O 1
ATOM 1240 N N . ASP A 1 158 ? -3.81 30.552 12.055 1 94.01 158 ASP A N 1
ATOM 1241 C CA . ASP A 1 158 ? -3.374 30.952 13.389 1 94.01 158 ASP A CA 1
ATOM 1242 C C . ASP A 1 158 ? -1.936 30.511 13.652 1 94.01 158 ASP A C 1
ATOM 1244 O O . ASP A 1 158 ? -1.372 30.811 14.707 1 94.01 158 ASP A O 1
ATOM 1248 N N . LEU A 1 159 ? -1.342 29.75 12.806 1 94.04 159 LEU A N 1
ATOM 1249 C CA . LEU A 1 159 ? 0.028 29.286 12.995 1 94.04 159 LEU A CA 1
ATOM 1250 C C . LEU A 1 159 ? 1.003 30.459 13.007 1 94.04 159 LEU A C 1
ATOM 1252 O O . LEU A 1 159 ? 1.968 30.463 13.775 1 94.04 159 LEU A O 1
ATOM 1256 N N . MET B 1 1 ? 12.385 -20.621 6.296 1 93.94 1 MET B N 1
ATOM 1257 C CA . MET B 1 1 ? 12.798 -20.606 4.895 1 93.94 1 MET B CA 1
ATOM 1258 C C . MET B 1 1 ? 11.586 -20.53 3.972 1 93.94 1 MET B C 1
ATOM 1260 O O . MET B 1 1 ? 10.531 -21.088 4.278 1 93.94 1 MET B O 1
ATOM 1264 N N . PRO B 1 2 ? 11.762 -19.85 2.734 1 97.22 2 PRO B N 1
ATOM 1265 C CA . PRO B 1 2 ? 10.627 -19.813 1.809 1 97.22 2 PRO B CA 1
ATOM 1266 C C . PRO B 1 2 ? 10.225 -21.2 1.313 1 97.22 2 PRO B C 1
ATOM 1268 O O . PRO B 1 2 ? 11.031 -22.133 1.355 1 97.22 2 PRO B O 1
ATOM 1271 N N . PRO B 1 3 ? 8.993 -21.306 0.887 1 98.09 3 PRO B N 1
ATOM 1272 C CA . PRO B 1 3 ? 8.53 -22.599 0.378 1 98.09 3 PRO B CA 1
ATOM 1273 C C . PRO B 1 3 ? 9.347 -23.092 -0.814 1 98.09 3 PRO B C 1
ATOM 1275 O O . PRO B 1 3 ? 9.788 -22.288 -1.639 1 98.09 3 PRO B O 1
ATOM 1278 N N . THR B 1 4 ? 9.512 -24.404 -0.874 1 98.19 4 THR B N 1
ATOM 1279 C CA . THR B 1 4 ? 10.167 -25.053 -2.003 1 98.19 4 THR B CA 1
ATOM 1280 C C . THR B 1 4 ? 9.266 -26.127 -2.607 1 98.19 4 THR B C 1
ATOM 1282 O O . THR B 1 4 ? 8.178 -26.393 -2.093 1 98.19 4 THR B O 1
ATOM 1285 N N . GLU B 1 5 ? 9.722 -26.677 -3.718 1 98.31 5 GLU B N 1
ATOM 1286 C CA . GLU B 1 5 ? 8.939 -27.703 -4.4 1 98.31 5 GLU B CA 1
ATOM 1287 C C . GLU B 1 5 ? 8.574 -28.84 -3.45 1 98.31 5 GLU B C 1
ATOM 1289 O O . GLU B 1 5 ? 9.405 -29.282 -2.654 1 98.31 5 GLU B O 1
ATOM 1294 N N . GLY B 1 6 ? 7.38 -29.2 -3.466 1 98.32 6 GLY B N 1
ATOM 1295 C CA . GLY B 1 6 ? 6.892 -30.254 -2.591 1 98.32 6 GLY B CA 1
ATOM 1296 C C . GLY B 1 6 ? 6.207 -29.726 -1.344 1 98.32 6 GLY B C 1
ATOM 1297 O O . GLY B 1 6 ? 5.425 -30.437 -0.711 1 98.32 6 GLY B O 1
ATOM 1298 N N . ASP B 1 7 ? 6.505 -28.516 -0.968 1 98.52 7 ASP B N 1
ATOM 1299 C CA . ASP B 1 7 ? 5.84 -27.888 0.17 1 98.52 7 ASP B CA 1
ATOM 1300 C C . ASP B 1 7 ? 4.402 -27.506 -0.176 1 98.52 7 ASP B C 1
ATOM 1302 O O . ASP B 1 7 ? 4.074 -27.3 -1.346 1 98.52 7 ASP B O 1
ATOM 1306 N N . GLU B 1 8 ? 3.584 -27.424 0.803 1 98.17 8 GLU B N 1
ATOM 1307 C CA . GLU B 1 8 ? 2.256 -26.835 0.659 1 98.17 8 GLU B CA 1
ATOM 1308 C C . GLU B 1 8 ? 2.261 -25.361 1.052 1 98.17 8 GLU B C 1
ATOM 1310 O O . GLU B 1 8 ? 2.696 -25.007 2.15 1 98.17 8 GLU B O 1
ATOM 1315 N N . LEU B 1 9 ? 1.841 -24.486 0.169 1 98.41 9 LEU B N 1
ATOM 1316 C CA . LEU B 1 9 ? 1.719 -23.086 0.563 1 98.41 9 LEU B CA 1
ATOM 1317 C C . LEU B 1 9 ? 0.663 -22.918 1.651 1 98.41 9 LEU B C 1
ATOM 1319 O O . LEU B 1 9 ? -0.385 -23.566 1.61 1 98.41 9 LEU B O 1
ATOM 1323 N N . PRO B 1 10 ? 0.94 -22.12 2.619 1 98.37 10 PRO B N 1
ATOM 1324 C CA . PRO B 1 10 ? -0.123 -21.796 3.575 1 98.37 10 PRO B CA 1
ATOM 1325 C C . PRO B 1 10 ? -1.396 -21.299 2.895 1 98.37 10 PRO B C 1
ATOM 1327 O O . PRO B 1 10 ? -1.327 -20.601 1.88 1 98.37 10 PRO B O 1
ATOM 1330 N N . ASP B 1 11 ? -2.556 -21.666 3.463 1 98.54 11 ASP B N 1
ATOM 1331 C CA . ASP B 1 11 ? -3.816 -21.122 2.965 1 98.54 11 ASP B CA 1
ATOM 1332 C C . ASP B 1 11 ? -4.102 -19.752 3.576 1 98.54 11 ASP B C 1
ATOM 1334 O O . ASP B 1 11 ? -5.116 -19.567 4.252 1 98.54 11 ASP B O 1
ATOM 1338 N N . PHE B 1 12 ? -3.249 -18.855 3.297 1 98.21 12 PHE B N 1
ATOM 1339 C CA . PHE B 1 12 ? -3.408 -17.516 3.852 1 98.21 12 PHE B CA 1
ATOM 1340 C C . PHE B 1 12 ? -4.678 -16.859 3.324 1 98.21 12 PHE B C 1
ATOM 1342 O O . PHE B 1 12 ? -5.22 -17.278 2.3 1 98.21 12 PHE B O 1
ATOM 1349 N N . GLU B 1 13 ? -5.151 -15.855 4.062 1 97.87 13 GLU B N 1
ATOM 1350 C CA . GLU B 1 13 ? -6.295 -15.038 3.669 1 97.87 13 GLU B CA 1
ATOM 1351 C C . GLU B 1 13 ? -5.935 -13.555 3.651 1 97.87 13 GLU B C 1
ATOM 1353 O O . GLU B 1 13 ? -5.24 -13.07 4.545 1 97.87 13 GLU B O 1
ATOM 1358 N N . ALA B 1 14 ? -6.365 -12.912 2.582 1 98.19 14 ALA B N 1
ATOM 1359 C CA . ALA B 1 14 ? -6.166 -11.473 2.421 1 98.19 14 ALA B CA 1
ATOM 1360 C C . ALA B 1 14 ? -7.157 -10.892 1.416 1 98.19 14 ALA B C 1
ATOM 1362 O O . ALA B 1 14 ? -7.946 -11.627 0.816 1 98.19 14 ALA B O 1
ATOM 1363 N N . LEU B 1 15 ? -7.187 -9.595 1.314 1 98.25 15 LEU B N 1
ATOM 1364 C CA . LEU B 1 15 ? -8.045 -8.972 0.312 1 98.25 15 LEU B CA 1
ATOM 1365 C C . LEU B 1 15 ? -7.568 -9.309 -1.097 1 98.25 15 LEU B C 1
ATOM 1367 O O . LEU B 1 15 ? -6.414 -9.05 -1.445 1 98.25 15 LEU B O 1
ATOM 1371 N N . LEU B 1 16 ? -8.428 -9.902 -1.827 1 98.26 16 LEU B N 1
ATOM 1372 C CA . LEU B 1 16 ? -8.145 -10.196 -3.227 1 98.26 16 LEU B CA 1
ATOM 1373 C C . LEU B 1 16 ? -8.795 -9.164 -4.142 1 98.26 16 LEU B C 1
ATOM 1375 O O . LEU B 1 16 ? -10.015 -8.989 -4.118 1 98.26 16 LEU B O 1
ATOM 1379 N N . CYS B 1 17 ? -7.962 -8.5 -4.922 1 97.47 17 CYS B N 1
ATOM 1380 C CA . CYS B 1 17 ? -8.375 -7.429 -5.821 1 97.47 17 CYS B CA 1
ATOM 1381 C C . CYS B 1 17 ? -8.502 -7.938 -7.252 1 97.47 17 CYS B C 1
ATOM 1383 O O . CYS B 1 17 ? -7.682 -8.737 -7.707 1 97.47 17 CYS B O 1
ATOM 1385 N N . ASP B 1 18 ? -9.521 -7.41 -7.978 1 96.02 18 ASP B N 1
ATOM 1386 C CA . ASP B 1 18 ? -9.743 -7.894 -9.337 1 96.02 18 ASP B CA 1
ATOM 1387 C C . ASP B 1 18 ? -9.832 -6.734 -10.326 1 96.02 18 ASP B C 1
ATOM 1389 O O . ASP B 1 18 ? -10.308 -6.904 -11.45 1 96.02 18 ASP B O 1
ATOM 1393 N N . GLY B 1 19 ? -9.423 -5.555 -9.894 1 95.43 19 GLY B N 1
ATOM 1394 C CA . GLY B 1 19 ? -9.485 -4.378 -10.744 1 95.43 19 GLY B CA 1
ATOM 1395 C C . GLY B 1 19 ? -10.729 -3.54 -10.514 1 95.43 19 GLY B C 1
ATOM 1396 O O . GLY B 1 19 ? -10.797 -2.388 -10.948 1 95.43 19 GLY B O 1
ATOM 1397 N N . GLU B 1 20 ? -11.705 -4.049 -9.807 1 93.98 20 GLU B N 1
ATOM 1398 C CA . GLU B 1 20 ? -12.971 -3.364 -9.568 1 93.98 20 GLU B CA 1
ATOM 1399 C C . GLU B 1 20 ? -13.36 -3.42 -8.094 1 93.98 20 GLU B C 1
ATOM 1401 O O . GLU B 1 20 ? -13.784 -2.416 -7.519 1 93.98 20 GLU B O 1
ATOM 1406 N N . THR B 1 21 ? -13.222 -4.571 -7.574 1 95.45 21 THR B N 1
ATOM 1407 C CA . THR B 1 21 ? -13.604 -4.819 -6.188 1 95.45 21 THR B CA 1
ATOM 1408 C C . THR B 1 21 ? -12.518 -5.607 -5.461 1 95.45 21 THR B C 1
ATOM 1410 O O . THR B 1 21 ? -11.459 -5.884 -6.029 1 95.45 21 THR B O 1
ATOM 1413 N N . PHE B 1 22 ? -12.715 -5.829 -4.201 1 96.81 22 PHE B N 1
ATOM 1414 C CA . PHE B 1 22 ? -11.86 -6.703 -3.406 1 96.81 22 PHE B CA 1
ATOM 1415 C C . PHE B 1 22 ? -12.663 -7.395 -2.311 1 96.81 22 PHE B C 1
ATOM 1417 O O . PHE B 1 22 ? -13.681 -6.871 -1.855 1 96.81 22 PHE B O 1
ATOM 1424 N N . ARG B 1 23 ? -12.217 -8.525 -1.937 1 97.18 23 ARG B N 1
ATOM 1425 C CA . ARG B 1 23 ? -12.821 -9.286 -0.848 1 97.18 23 ARG B CA 1
ATOM 1426 C C . ARG B 1 23 ? -11.786 -10.168 -0.156 1 97.18 23 ARG B C 1
ATOM 1428 O O . ARG B 1 23 ? -10.824 -10.614 -0.785 1 97.18 23 ARG B O 1
ATOM 1435 N N . SER B 1 24 ? -11.998 -10.314 1.2 1 98.19 24 SER B N 1
ATOM 1436 C CA . SER B 1 24 ? -11.167 -11.292 1.896 1 98.19 24 SER B CA 1
ATOM 1437 C C . SER B 1 24 ? -11.331 -12.684 1.294 1 98.19 24 SER B C 1
ATOM 1439 O O . SER B 1 24 ? -12.446 -13.202 1.208 1 98.19 24 SER B O 1
ATOM 1441 N N . THR B 1 25 ? -10.278 -13.227 0.857 1 98.38 25 THR B N 1
ATOM 1442 C CA . THR B 1 25 ? -10.289 -14.496 0.139 1 98.38 25 THR B CA 1
ATOM 1443 C C . THR B 1 25 ? -9.115 -15.372 0.57 1 98.38 25 THR B C 1
ATOM 1445 O O . THR B 1 25 ? -7.992 -14.885 0.716 1 98.38 25 THR B O 1
ATOM 1448 N N . ALA B 1 26 ? -9.377 -16.609 0.819 1 98.55 26 ALA B N 1
ATOM 1449 C CA . ALA B 1 26 ? -8.301 -17.564 1.069 1 98.55 26 ALA B CA 1
ATOM 1450 C C . ALA B 1 26 ? -7.604 -17.958 -0.231 1 98.55 26 ALA B C 1
ATOM 1452 O O . ALA B 1 26 ? -8.219 -17.95 -1.3 1 98.55 26 ALA B O 1
ATOM 1453 N N . LEU B 1 27 ? -6.332 -18.347 -0.115 1 98.72 27 LEU B N 1
ATOM 1454 C CA . LEU B 1 27 ? -5.595 -18.776 -1.298 1 98.72 27 LEU B CA 1
ATOM 1455 C C . LEU B 1 27 ? -6.315 -19.922 -2.002 1 98.72 27 LEU B C 1
ATOM 1457 O O . LEU B 1 27 ? -6.449 -19.917 -3.227 1 98.72 27 LEU B O 1
ATOM 1461 N N . SER B 1 28 ? -6.79 -20.891 -1.296 1 98.4 28 SER B N 1
ATOM 1462 C CA . SER B 1 28 ? -7.435 -22.077 -1.851 1 98.4 28 SER B CA 1
ATOM 1463 C C . SER B 1 28 ? -8.654 -21.702 -2.688 1 98.4 28 SER B C 1
ATOM 1465 O O . SER B 1 28 ? -8.984 -22.39 -3.656 1 98.4 28 SER B O 1
ATOM 1467 N N . GLU B 1 29 ? -9.33 -20.618 -2.312 1 98 29 GLU B N 1
ATOM 1468 C CA . GLU B 1 29 ? -10.515 -20.16 -3.03 1 98 29 GLU B CA 1
ATOM 1469 C C . GLU B 1 29 ? -10.134 -19.358 -4.271 1 98 29 GLU B C 1
ATOM 1471 O O . GLU B 1 29 ? -10.965 -19.138 -5.154 1 98 29 GLU B O 1
ATOM 1476 N N . ALA B 1 30 ? -8.927 -18.934 -4.29 1 97.24 30 ALA B N 1
ATOM 1477 C CA . ALA B 1 30 ? -8.479 -18.08 -5.388 1 97.24 30 ALA B CA 1
ATOM 1478 C C . ALA B 1 30 ? -7.855 -18.908 -6.507 1 97.24 30 ALA B C 1
ATOM 1480 O O . ALA B 1 30 ? -7.662 -18.414 -7.62 1 97.24 30 ALA B O 1
ATOM 1481 N N . LEU B 1 31 ? -7.466 -20.134 -6.192 1 97.3 31 LEU B N 1
ATOM 1482 C CA . LEU B 1 31 ? -6.811 -20.993 -7.173 1 97.3 31 LEU B CA 1
ATOM 1483 C C . LEU B 1 31 ? -7.806 -21.478 -8.222 1 97.3 31 LEU B C 1
ATOM 1485 O O . LEU B 1 31 ? -9.003 -21.582 -7.946 1 97.3 31 LEU B O 1
ATOM 1489 N N . GLY B 1 32 ? -7.282 -21.678 -9.4 1 95.33 32 GLY B N 1
ATOM 1490 C CA . GLY B 1 32 ? -8.072 -22.322 -10.437 1 95.33 32 GLY B CA 1
ATOM 1491 C C . GLY B 1 32 ? -8.164 -23.827 -10.268 1 95.33 32 GLY B C 1
ATOM 1492 O O . GLY B 1 32 ? -7.587 -24.389 -9.334 1 95.33 32 GLY B O 1
ATOM 1493 N N . GLU B 1 33 ? -8.878 -24.409 -11.22 1 95.52 33 GLU B N 1
ATOM 1494 C CA . GLU B 1 33 ? -9.096 -25.851 -11.151 1 95.52 33 GLU B CA 1
ATOM 1495 C C . GLU B 1 33 ? -7.776 -26.613 -11.213 1 95.52 33 GLU B C 1
ATOM 1497 O O . GLU B 1 33 ? -7.633 -27.669 -10.593 1 95.52 33 GLU B O 1
ATOM 1502 N N . ARG B 1 34 ? -6.807 -26.142 -11.924 1 96.33 34 ARG B N 1
ATOM 1503 C CA . ARG B 1 34 ? -5.521 -26.813 -12.085 1 96.33 34 ARG B CA 1
ATOM 1504 C C . ARG B 1 34 ? -4.479 -26.236 -11.134 1 96.33 34 ARG B C 1
ATOM 1506 O O . ARG B 1 34 ? -3.356 -26.739 -11.056 1 96.33 34 ARG B O 1
ATOM 1513 N N . GLY B 1 35 ? -4.863 -25.124 -10.425 1 97.56 35 GLY B N 1
ATOM 1514 C CA . GLY B 1 35 ? -3.903 -24.435 -9.577 1 97.56 35 GLY B CA 1
ATOM 1515 C C . GLY B 1 35 ? -3.672 -22.993 -9.987 1 97.56 35 GLY B C 1
ATOM 1516 O O . GLY B 1 35 ? -4.601 -22.308 -10.418 1 97.56 35 GLY B O 1
ATOM 1517 N N . GLY B 1 36 ? -2.436 -22.553 -9.681 1 97.26 36 GLY B N 1
ATOM 1518 C CA . GLY B 1 36 ? -2.17 -21.159 -9.998 1 97.26 36 GLY B CA 1
ATOM 1519 C C . GLY B 1 36 ? -0.707 -20.784 -9.862 1 97.26 36 GLY B C 1
ATOM 1520 O O . GLY B 1 36 ? 0.115 -21.608 -9.455 1 97.26 36 GLY B O 1
ATOM 1521 N N . VAL B 1 37 ? -0.402 -19.617 -10.309 1 97.66 37 VAL B N 1
ATOM 1522 C CA . VAL B 1 37 ? 0.893 -18.971 -10.129 1 97.66 37 VAL B CA 1
ATOM 1523 C C . VAL B 1 37 ? 0.763 -17.82 -9.133 1 97.66 37 VAL B C 1
ATOM 1525 O O . VAL B 1 37 ? -0.108 -16.96 -9.28 1 97.66 37 VAL B O 1
ATOM 1528 N N . VAL B 1 38 ? 1.568 -17.825 -8.091 1 98.19 38 VAL B N 1
ATOM 1529 C CA . VAL B 1 38 ? 1.616 -16.767 -7.087 1 98.19 38 VAL B CA 1
ATOM 1530 C C . VAL B 1 38 ? 2.9 -15.957 -7.248 1 98.19 38 VAL B C 1
ATOM 1532 O O . VAL B 1 38 ? 4.002 -16.493 -7.103 1 98.19 38 VAL B O 1
ATOM 1535 N N . ILE B 1 39 ? 2.737 -14.709 -7.578 1 97.5 39 ILE B N 1
ATOM 1536 C CA . ILE B 1 39 ? 3.858 -13.814 -7.843 1 97.5 39 ILE B CA 1
ATOM 1537 C C . ILE B 1 39 ? 3.958 -12.77 -6.733 1 97.5 39 ILE B C 1
ATOM 1539 O O . ILE B 1 39 ? 3.013 -12.013 -6.497 1 97.5 39 ILE B O 1
ATOM 1543 N N . CYS B 1 40 ? 5.056 -12.743 -6.007 1 97.26 40 CYS B N 1
ATOM 1544 C CA . CYS B 1 40 ? 5.296 -11.74 -4.975 1 97.26 40 CYS B CA 1
ATOM 1545 C C . CYS B 1 40 ? 6.241 -10.655 -5.479 1 97.26 40 CYS B C 1
ATOM 1547 O O . CYS B 1 40 ? 7.343 -10.952 -5.942 1 97.26 40 CYS B O 1
ATOM 1549 N N . THR B 1 41 ? 5.728 -9.499 -5.392 1 94.08 41 THR B N 1
ATOM 1550 C CA . THR B 1 41 ? 6.539 -8.329 -5.71 1 94.08 41 THR B CA 1
ATOM 1551 C C . THR B 1 41 ? 6.486 -7.31 -4.575 1 94.08 41 THR B C 1
ATOM 1553 O O . THR B 1 41 ? 5.719 -7.472 -3.624 1 94.08 41 THR B O 1
ATOM 1556 N N . GLY B 1 42 ? 7.359 -6.325 -4.523 1 91.39 42 GLY B N 1
ATOM 1557 C CA . GLY B 1 42 ? 7.412 -5.354 -3.442 1 91.39 42 GLY B CA 1
ATOM 1558 C C . GLY B 1 42 ? 6.263 -4.364 -3.472 1 91.39 42 GLY B C 1
ATOM 1559 O O . GLY B 1 42 ? 5.492 -4.269 -2.515 1 91.39 42 GLY B O 1
ATOM 1560 N N . PHE B 1 43 ? 6.113 -3.632 -4.611 1 95.7 43 PHE B N 1
ATOM 1561 C CA . PHE B 1 43 ? 5.132 -2.556 -4.679 1 95.7 43 PHE B CA 1
ATOM 1562 C C . PHE B 1 43 ? 4.525 -2.464 -6.074 1 95.7 43 PHE B C 1
ATOM 1564 O O . PHE B 1 43 ? 5.234 -2.586 -7.074 1 95.7 43 PHE B O 1
ATOM 1571 N N . ALA B 1 44 ? 3.186 -2.237 -6.069 1 95.72 44 ALA B N 1
ATOM 1572 C CA . ALA B 1 44 ? 2.52 -1.862 -7.314 1 95.72 44 ALA B CA 1
ATOM 1573 C C . ALA B 1 44 ? 3.143 -0.603 -7.911 1 95.72 44 ALA B C 1
ATOM 1575 O O . ALA B 1 44 ? 3.592 0.281 -7.179 1 95.72 44 ALA B O 1
ATOM 1576 N N . PHE B 1 45 ? 3.279 -0.526 -9.264 1 96.79 45 PHE B N 1
ATOM 1577 C CA . PHE B 1 45 ? 3.723 0.611 -10.062 1 96.79 45 PHE B CA 1
ATOM 1578 C C . PHE B 1 45 ? 5.241 0.744 -10.016 1 96.79 45 PHE B C 1
ATOM 1580 O O . PHE B 1 45 ? 5.818 1.576 -10.72 1 96.79 45 PHE B O 1
ATOM 1587 N N . SER B 1 46 ? 5.914 -0.045 -9.113 1 94.69 46 SER B N 1
ATOM 1588 C CA . SER B 1 46 ? 7.37 -0.038 -9.214 1 94.69 46 SER B CA 1
ATOM 1589 C C . SER B 1 46 ? 7.832 -0.549 -10.575 1 94.69 46 SER B C 1
ATOM 1591 O O . SER B 1 46 ? 7.154 -1.367 -11.199 1 94.69 46 SER B O 1
ATOM 1593 N N . ALA B 1 47 ? 8.99 -0.086 -11.004 1 93.21 47 ALA B N 1
ATOM 1594 C CA . ALA B 1 47 ? 9.515 -0.479 -12.309 1 93.21 47 ALA B CA 1
ATOM 1595 C C . ALA B 1 47 ? 9.638 -1.996 -12.418 1 93.21 47 ALA B C 1
ATOM 1597 O O . ALA B 1 47 ? 9.297 -2.581 -13.449 1 93.21 47 ALA B O 1
ATOM 1598 N N . ILE B 1 48 ? 10.085 -2.616 -11.439 1 90.77 48 ILE B N 1
ATOM 1599 C CA . ILE B 1 48 ? 10.305 -4.058 -11.457 1 90.77 48 ILE B CA 1
ATOM 1600 C C . ILE B 1 48 ?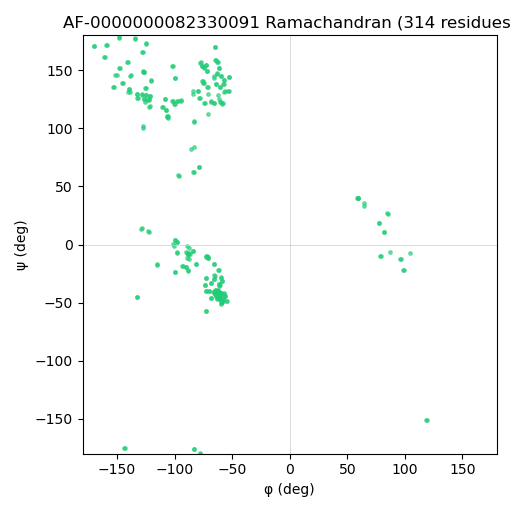 8.963 -4.783 -11.525 1 90.77 48 ILE B C 1
ATOM 1602 O O . ILE B 1 48 ? 8.806 -5.742 -12.284 1 90.77 48 ILE B O 1
ATOM 1606 N N . ALA B 1 49 ? 8.018 -4.364 -10.71 1 93.72 49 ALA B N 1
ATOM 1607 C CA . ALA B 1 49 ? 6.694 -4.977 -10.761 1 93.72 49 ALA B CA 1
ATOM 1608 C C . ALA B 1 49 ? 6.059 -4.799 -12.137 1 93.72 49 ALA B C 1
ATOM 1610 O O . ALA B 1 49 ? 5.514 -5.75 -12.704 1 93.72 49 ALA B O 1
ATOM 1611 N N . GLN B 1 50 ? 6.097 -3.607 -12.637 1 94.78 50 GLN B N 1
ATOM 1612 C CA . GLN B 1 50 ? 5.545 -3.355 -13.964 1 94.78 50 GLN B CA 1
ATOM 1613 C C . GLN B 1 50 ? 6.165 -4.285 -15.003 1 94.78 50 GLN B C 1
ATOM 1615 O O . GLN B 1 50 ? 5.452 -4.892 -15.805 1 94.78 50 GLN B O 1
ATOM 1620 N N . ASN B 1 51 ? 7.467 -4.353 -14.974 1 94.15 51 ASN B N 1
ATOM 1621 C CA . ASN B 1 51 ? 8.163 -5.192 -15.943 1 94.15 51 ASN B CA 1
ATOM 1622 C C . ASN B 1 51 ? 7.715 -6.648 -15.847 1 94.15 51 ASN B C 1
ATOM 1624 O O . ASN B 1 51 ? 7.422 -7.28 -16.864 1 94.15 51 ASN B O 1
ATOM 1628 N N . TRP B 1 52 ? 7.703 -7.177 -14.684 1 94.82 52 TRP B N 1
ATOM 1629 C CA . TRP B 1 52 ? 7.302 -8.567 -14.501 1 94.82 52 TRP B CA 1
ATOM 1630 C C . TRP B 1 52 ? 5.885 -8.798 -15.016 1 94.82 52 TRP B C 1
ATOM 1632 O O . TRP B 1 52 ? 5.646 -9.715 -15.805 1 94.82 52 TRP B O 1
ATOM 1642 N N . TRP B 1 53 ? 4.938 -8.014 -14.685 1 94.89 53 TRP B N 1
ATOM 1643 C CA . TRP B 1 53 ? 3.535 -8.237 -15.017 1 94.89 53 TRP B CA 1
ATOM 1644 C C . TRP B 1 53 ? 3.276 -7.97 -16.496 1 94.89 53 TRP B C 1
ATOM 1646 O O . TRP B 1 53 ? 2.472 -8.661 -17.126 1 94.89 53 TRP B O 1
ATOM 1656 N N . LYS B 1 54 ? 3.966 -6.993 -17.084 1 94.23 54 LYS B N 1
ATOM 1657 C CA . LYS B 1 54 ? 3.851 -6.762 -18.521 1 94.23 54 LYS B CA 1
ATOM 1658 C C . LYS B 1 54 ? 4.303 -7.987 -19.312 1 94.23 54 LYS B C 1
ATOM 1660 O O . LYS B 1 54 ? 3.759 -8.278 -20.379 1 94.23 54 LYS B O 1
ATOM 1665 N N . GLN B 1 55 ? 5.275 -8.632 -18.769 1 93.12 55 GLN B N 1
AT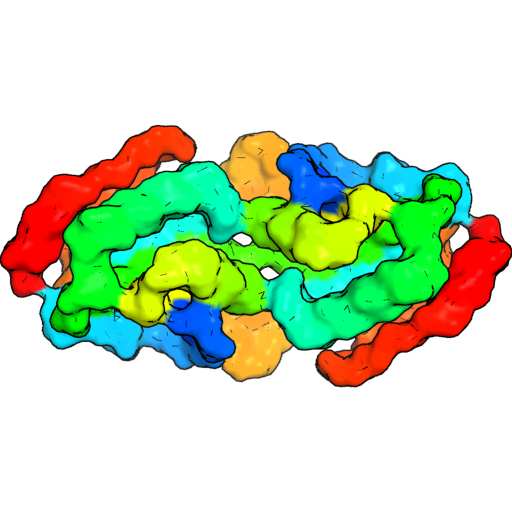OM 1666 C CA . GLN B 1 55 ? 5.73 -9.848 -19.434 1 93.12 55 GLN B CA 1
ATOM 1667 C C . GLN B 1 55 ? 4.644 -10.92 -19.425 1 93.12 55 GLN B C 1
ATOM 1669 O O . GLN B 1 55 ? 4.464 -11.637 -20.411 1 93.12 55 GLN B O 1
ATOM 1674 N N . PHE B 1 56 ? 3.942 -11.032 -18.356 1 92.66 56 PHE B N 1
ATOM 1675 C CA . PHE B 1 56 ? 2.826 -11.968 -18.298 1 92.66 56 PHE B CA 1
ATOM 1676 C C . PHE B 1 56 ? 1.729 -11.564 -19.276 1 92.66 56 PHE B C 1
ATOM 1678 O O . PHE B 1 56 ? 1.162 -12.414 -19.966 1 92.66 56 PHE B O 1
ATOM 1685 N N . VAL B 1 57 ? 1.436 -10.317 -19.345 1 92.19 57 VAL B N 1
ATOM 1686 C CA . VAL B 1 57 ? 0.409 -9.808 -20.249 1 92.19 57 VAL B CA 1
ATOM 1687 C C . VAL B 1 57 ? 0.797 -10.11 -21.694 1 92.19 57 VAL B C 1
ATOM 1689 O O . VAL B 1 57 ? -0.009 -10.641 -22.462 1 92.19 57 VAL B O 1
ATOM 1692 N N . ARG B 1 58 ? 2.025 -9.859 -22.039 1 91.44 58 ARG B N 1
ATOM 1693 C CA . ARG B 1 58 ? 2.512 -10.049 -23.401 1 91.44 58 ARG B CA 1
ATOM 1694 C C . ARG B 1 58 ? 2.488 -11.523 -23.79 1 91.44 58 ARG B C 1
ATOM 1696 O O . ARG B 1 58 ? 2.273 -11.859 -24.956 1 91.44 58 ARG B O 1
ATOM 1703 N N . ALA B 1 59 ? 2.657 -12.326 -22.788 1 90.02 59 ALA B N 1
ATOM 1704 C CA . ALA B 1 59 ? 2.703 -13.765 -23.034 1 90.02 59 ALA B CA 1
ATOM 1705 C C . ALA B 1 59 ? 1.298 -14.358 -23.084 1 90.02 59 ALA B C 1
ATOM 1707 O O . ALA B 1 59 ? 1.133 -15.561 -23.296 1 90.02 59 ALA B O 1
ATOM 1708 N N . GLY B 1 60 ? 0.265 -13.579 -22.797 1 88.74 60 GLY B N 1
ATOM 1709 C CA . GLY B 1 60 ? -1.114 -14.019 -22.933 1 88.74 60 GLY B CA 1
ATOM 1710 C C . GLY B 1 60 ? -1.626 -14.763 -21.714 1 88.74 60 GLY B C 1
ATOM 1711 O O . GLY B 1 60 ? -2.498 -15.627 -21.828 1 88.74 60 GLY B O 1
ATOM 1712 N N . TRP B 1 61 ? -1.116 -14.53 -20.571 1 86.23 61 TRP B N 1
ATOM 1713 C CA . TRP B 1 61 ? -1.455 -15.231 -19.337 1 86.23 61 TRP B CA 1
ATOM 1714 C C . TRP B 1 61 ? -2.855 -14.854 -18.863 1 86.23 61 TRP B C 1
ATOM 1716 O O . TRP B 1 61 ? -3.436 -15.538 -18.017 1 86.23 61 TRP B O 1
ATOM 1726 N N . GLY B 1 62 ? -3.419 -13.94 -19.394 1 77.97 62 GLY B N 1
ATOM 1727 C CA . GLY B 1 62 ? -4.782 -13.561 -19.055 1 77.97 62 GLY B CA 1
ATOM 1728 C C . GLY B 1 62 ? -5.819 -14.539 -19.573 1 77.97 62 GLY B C 1
ATOM 1729 O O . GLY B 1 62 ? -6.979 -14.5 -19.156 1 77.97 62 GLY B O 1
ATOM 1730 N N . GLU B 1 63 ? -5.397 -15.416 -20.37 1 75.06 63 GLU B N 1
ATOM 1731 C CA . GLU B 1 63 ? -6.323 -16.346 -21.011 1 75.06 63 GLU B CA 1
ATOM 1732 C C . GLU B 1 63 ? -6.303 -17.707 -20.322 1 75.06 63 GLU B C 1
ATOM 1734 O O . GLU B 1 63 ? -7.048 -18.613 -20.704 1 75.06 63 GLU B O 1
ATOM 1739 N N . PHE B 1 64 ? -5.533 -17.836 -19.32 1 70.87 64 PHE B N 1
ATOM 1740 C CA . PHE B 1 64 ? -5.376 -19.106 -18.621 1 70.87 64 PHE B CA 1
ATOM 1741 C C . PHE B 1 64 ? -6.459 -19.279 -17.563 1 70.87 64 PHE B C 1
ATOM 1743 O O . PHE B 1 64 ? -6.169 -19.284 -16.365 1 70.87 64 PHE B O 1
ATOM 1750 N N . GLU B 1 65 ? -7.565 -19.698 -17.941 1 73.55 65 GLU B N 1
ATOM 1751 C CA . GLU B 1 65 ? -8.706 -19.749 -17.032 1 73.55 65 GLU B CA 1
ATOM 1752 C C . GLU B 1 65 ? -8.544 -20.866 -16.004 1 73.55 65 GLU B C 1
ATOM 1754 O O . GLU B 1 65 ? -8.976 -20.729 -14.858 1 73.55 65 GLU B O 1
ATOM 1759 N N . ASP B 1 66 ? -7.873 -21.82 -16.395 1 89.66 66 ASP B N 1
ATOM 1760 C CA . ASP B 1 66 ? -7.795 -22.966 -15.494 1 89.66 66 ASP B CA 1
ATOM 1761 C C . ASP B 1 66 ? -6.643 -22.809 -14.505 1 89.66 66 ASP B C 1
ATOM 1763 O O . ASP B 1 66 ? -6.535 -23.572 -13.542 1 89.66 66 ASP B O 1
ATOM 1767 N N . VAL B 1 67 ? -5.789 -21.875 -14.742 1 94.11 67 VAL B N 1
ATOM 1768 C CA . VAL B 1 67 ? -4.681 -21.556 -13.847 1 94.11 67 VAL B CA 1
ATOM 1769 C C . VAL B 1 67 ? -4.768 -20.094 -13.417 1 94.11 67 VAL B C 1
ATOM 1771 O O . VAL B 1 67 ? -4.728 -19.191 -14.256 1 94.11 67 VAL B O 1
ATOM 1774 N N . ALA B 1 68 ? -4.914 -19.908 -12.162 1 95.57 68 ALA B N 1
ATOM 1775 C CA . ALA B 1 68 ? -5.034 -18.544 -11.653 1 95.57 68 ALA B CA 1
ATOM 1776 C C . ALA B 1 68 ? -3.682 -17.835 -11.663 1 95.57 68 ALA B C 1
ATOM 1778 O O . ALA B 1 68 ? -2.652 -18.445 -11.368 1 95.57 68 ALA B O 1
ATOM 1779 N N . VAL B 1 69 ? -3.636 -16.623 -12.033 1 96.18 69 VAL B N 1
ATOM 1780 C CA . VAL B 1 69 ? -2.465 -15.761 -11.913 1 96.18 69 VAL B CA 1
ATOM 1781 C C . VAL B 1 69 ? -2.681 -14.747 -10.792 1 96.18 69 VAL B C 1
ATOM 1783 O O . VAL B 1 69 ? -3.486 -13.823 -10.93 1 96.18 69 VAL B O 1
ATOM 1786 N N . LEU B 1 70 ? -1.956 -14.904 -9.71 1 97.17 70 LEU B N 1
ATOM 1787 C CA . LEU B 1 70 ? -2.183 -14.16 -8.475 1 97.17 70 LEU B CA 1
ATOM 1788 C C . LEU B 1 70 ? -0.941 -13.368 -8.082 1 97.17 70 LEU B C 1
ATOM 1790 O O . LEU B 1 70 ? 0.167 -13.91 -8.064 1 97.17 70 LEU B O 1
ATOM 1794 N N . GLY B 1 71 ? -1.12 -12.144 -7.85 1 97.6 71 GLY B N 1
ATOM 1795 C CA . GLY B 1 71 ? -0.052 -11.306 -7.329 1 97.6 71 GLY B CA 1
ATOM 1796 C C . GLY B 1 71 ? -0.178 -11.035 -5.842 1 97.6 71 GLY B C 1
ATOM 1797 O O . GLY B 1 71 ? -1.276 -11.095 -5.285 1 97.6 71 GLY B O 1
ATOM 1798 N N . VAL B 1 72 ? 0.922 -10.766 -5.17 1 98.18 72 VAL B N 1
ATOM 1799 C CA . VAL B 1 72 ? 0.978 -10.364 -3.768 1 98.18 72 VAL B CA 1
ATOM 1800 C C . VAL B 1 72 ? 1.892 -9.151 -3.614 1 98.18 72 VAL B C 1
ATOM 1802 O O . VAL B 1 72 ? 3.04 -9.169 -4.064 1 98.18 72 VAL B O 1
ATOM 1805 N N . SER B 1 73 ? 1.448 -8.142 -3.043 1 97.33 73 SER B N 1
ATOM 1806 C CA . SER B 1 73 ? 2.291 -7.01 -2.672 1 97.33 73 SER B CA 1
ATOM 1807 C C . SER B 1 73 ? 1.775 -6.328 -1.409 1 97.33 73 SER B C 1
ATOM 1809 O O . SER B 1 73 ? 0.705 -6.672 -0.904 1 97.33 73 SER B O 1
ATOM 1811 N N . ARG B 1 74 ? 2.489 -5.315 -0.97 1 97.54 74 ARG B N 1
ATOM 1812 C CA . ARG B 1 74 ? 2.218 -4.647 0.299 1 97.54 74 ARG B CA 1
ATOM 1813 C C . ARG B 1 74 ? 1.212 -3.516 0.119 1 97.54 74 ARG B C 1
ATOM 1815 O O . ARG B 1 74 ? 0.721 -2.952 1.099 1 97.54 74 ARG B O 1
ATOM 1822 N N . ASP B 1 75 ? 0.827 -3.157 -1.113 1 98.03 75 ASP B N 1
ATOM 1823 C CA . ASP B 1 75 ? -0.04 -2.01 -1.363 1 98.03 75 ASP B CA 1
ATOM 1824 C C . ASP B 1 75 ? -1.486 -2.321 -0.984 1 98.03 75 ASP B C 1
ATOM 1826 O O . ASP B 1 75 ? -1.902 -3.482 -1.002 1 98.03 75 ASP B O 1
ATOM 1830 N N . GLY B 1 76 ? -2.229 -1.322 -0.624 1 97.64 76 GLY B N 1
ATOM 1831 C CA . GLY B 1 76 ? -3.642 -1.462 -0.309 1 97.64 76 GLY B CA 1
ATOM 1832 C C . GLY B 1 76 ? -4.482 -1.873 -1.504 1 97.64 76 GLY B C 1
ATOM 1833 O O . GLY B 1 76 ? -4.004 -1.856 -2.64 1 97.64 76 GLY B O 1
ATOM 1834 N N . PRO B 1 77 ? -5.71 -2.218 -1.241 1 97.56 77 PRO B N 1
ATOM 1835 C CA . PRO B 1 77 ? -6.545 -2.804 -2.292 1 97.56 77 PRO B CA 1
ATOM 1836 C C . PRO B 1 77 ? -6.895 -1.806 -3.394 1 97.56 77 PRO B C 1
ATOM 1838 O O . PRO B 1 77 ? -6.996 -2.183 -4.564 1 97.56 77 PRO B O 1
ATOM 1841 N N . TYR B 1 78 ? -7.052 -0.541 -3.089 1 97.76 78 TYR B N 1
ATOM 1842 C CA . TYR B 1 78 ? -7.437 0.442 -4.096 1 97.76 78 TYR B CA 1
ATOM 1843 C C . TYR B 1 78 ? -6.28 0.733 -5.045 1 97.76 78 TYR B C 1
ATOM 1845 O O . TYR B 1 78 ? -6.481 0.872 -6.253 1 97.76 78 TYR B O 1
ATOM 1853 N N . ALA B 1 79 ? -5.108 0.814 -4.507 1 97.73 79 ALA B N 1
ATOM 1854 C CA . ALA B 1 79 ? -3.921 0.984 -5.342 1 97.73 79 ALA B CA 1
ATOM 1855 C C . ALA B 1 79 ? -3.693 -0.238 -6.226 1 97.73 79 ALA B C 1
ATOM 1857 O O . ALA B 1 79 ? -3.322 -0.106 -7.395 1 97.73 79 ALA B O 1
ATOM 1858 N N . GLN B 1 80 ? -3.88 -1.384 -5.691 1 97.5 80 GLN B N 1
ATOM 1859 C CA . GLN B 1 80 ? -3.72 -2.603 -6.476 1 97.5 80 GLN B CA 1
ATOM 1860 C C . GLN B 1 80 ? -4.742 -2.667 -7.608 1 97.5 80 GLN B C 1
ATOM 1862 O O . GLN B 1 80 ? -4.414 -3.068 -8.726 1 97.5 80 GLN B O 1
ATOM 1867 N N . ASN B 1 81 ? -5.976 -2.283 -7.287 1 97.47 81 ASN B N 1
ATOM 1868 C CA . ASN B 1 81 ? -6.979 -2.244 -8.346 1 97.47 81 ASN B CA 1
ATOM 1869 C C . ASN B 1 81 ? -6.604 -1.244 -9.437 1 97.47 81 ASN B C 1
ATOM 1871 O O . ASN B 1 81 ? -6.815 -1.504 -10.622 1 97.47 81 ASN B O 1
ATOM 1875 N N . GLU B 1 82 ? -6.092 -0.127 -9.032 1 97.3 82 GLU B N 1
ATOM 1876 C CA . GLU B 1 82 ? -5.627 0.835 -10.026 1 97.3 82 GLU B CA 1
ATOM 1877 C C . GLU B 1 82 ? -4.522 0.24 -10.895 1 97.3 82 GLU B C 1
ATOM 1879 O O . GLU B 1 82 ? -4.496 0.456 -12.109 1 97.3 82 GLU B O 1
ATOM 1884 N N . PHE B 1 83 ? -3.582 -0.442 -10.282 1 97.41 83 PHE B N 1
ATOM 1885 C CA . PHE B 1 83 ? -2.494 -1.086 -11.008 1 97.41 83 PHE B CA 1
ATOM 1886 C C . PHE B 1 83 ? -3.032 -2.137 -11.97 1 97.41 83 PHE B C 1
ATOM 1888 O O . PHE B 1 83 ? -2.574 -2.236 -13.111 1 97.41 83 PHE B O 1
ATOM 1895 N N . LEU B 1 84 ? -4.025 -2.892 -11.526 1 96.6 84 LEU B N 1
ATOM 1896 C CA . LEU B 1 84 ? -4.652 -3.899 -12.375 1 96.6 84 LEU B CA 1
ATOM 1897 C C . LEU B 1 84 ? -5.335 -3.251 -13.574 1 96.6 84 LEU B C 1
ATOM 1899 O O . LEU B 1 84 ? -5.247 -3.759 -14.694 1 96.6 84 LEU B O 1
ATOM 1903 N N . ARG B 1 85 ? -6.017 -2.18 -13.396 1 95.67 85 ARG B N 1
ATOM 1904 C CA . ARG B 1 85 ? -6.638 -1.446 -14.493 1 95.67 85 ARG B CA 1
ATOM 1905 C C . ARG B 1 85 ? -5.587 -0.92 -15.465 1 95.67 85 ARG B C 1
ATOM 1907 O O . ARG B 1 85 ? -5.789 -0.947 -16.681 1 95.67 85 ARG B O 1
ATOM 1914 N N . TRP B 1 86 ? -4.509 -0.444 -14.848 1 94.89 86 TRP B N 1
ATOM 1915 C CA . TRP B 1 86 ? -3.4 0.04 -15.664 1 94.89 86 TRP B CA 1
ATOM 1916 C C . TRP B 1 86 ? -2.85 -1.074 -16.549 1 94.89 86 TRP B C 1
ATOM 1918 O O . TRP B 1 86 ? -2.484 -0.835 -17.703 1 94.89 86 TRP B O 1
ATOM 1928 N N . LEU B 1 87 ? -2.726 -2.261 -15.978 1 93.69 87 LEU B N 1
ATOM 1929 C CA . LEU B 1 87 ? -2.265 -3.422 -16.732 1 93.69 87 LEU B CA 1
ATOM 1930 C C . LEU B 1 87 ? -3.27 -3.801 -17.815 1 93.69 87 LEU B C 1
ATOM 1932 O O . LEU B 1 87 ? -2.911 -4.445 -18.803 1 93.69 87 LEU B O 1
ATOM 1936 N N . ASP B 1 88 ? -4.552 -3.461 -17.61 1 87.72 88 ASP B N 1
ATOM 1937 C CA . ASP B 1 88 ? -5.644 -3.748 -18.536 1 87.72 88 ASP B CA 1
ATOM 1938 C C . ASP B 1 88 ? -5.772 -5.249 -18.785 1 87.72 88 ASP B C 1
ATOM 1940 O O . ASP B 1 88 ? -5.826 -5.69 -19.935 1 87.72 88 ASP B O 1
ATOM 1944 N N . GLU B 1 89 ? -5.62 -6.022 -17.765 1 76.39 89 GLU B N 1
ATOM 1945 C CA . GLU B 1 89 ? -5.774 -7.472 -17.833 1 76.39 89 GLU B CA 1
ATOM 1946 C C . GLU B 1 89 ? -6.741 -7.975 -16.765 1 76.39 89 GLU B C 1
ATOM 1948 O O . GLU B 1 89 ? -6.365 -8.128 -15.601 1 76.39 89 GLU B O 1
ATOM 1953 N N . PRO B 1 90 ? -7.77 -8.222 -17.153 1 67.35 90 PRO B N 1
ATOM 1954 C CA . PRO B 1 90 ? -8.826 -8.509 -16.179 1 67.35 90 PRO B CA 1
ATOM 1955 C C . PRO B 1 90 ? -8.651 -9.866 -15.501 1 67.35 90 PRO B C 1
ATOM 1957 O O . PRO B 1 90 ? -9.252 -10.12 -14.454 1 67.35 90 PRO B O 1
ATOM 1960 N N . ALA B 1 91 ? -7.781 -10.657 -15.984 1 86.76 91 ALA B N 1
ATOM 1961 C CA . ALA B 1 91 ? -7.727 -12.009 -15.433 1 86.76 91 ALA B CA 1
ATOM 1962 C C . ALA B 1 91 ? -6.763 -12.082 -14.253 1 86.76 91 ALA B C 1
ATOM 1964 O O . ALA B 1 91 ? -6.816 -13.023 -13.457 1 86.76 91 ALA B O 1
ATOM 1965 N N . PHE B 1 92 ? -5.918 -11.199 -14.135 1 94.82 92 PHE B N 1
ATOM 1966 C CA . PHE B 1 92 ? -4.999 -11.171 -13.003 1 94.82 92 PHE B CA 1
ATOM 1967 C C . PHE B 1 92 ? -5.708 -10.694 -11.741 1 94.82 92 PHE B C 1
ATOM 1969 O O . PHE B 1 92 ? -6.582 -9.827 -11.804 1 94.82 92 PHE B O 1
ATOM 1976 N N . ARG B 1 93 ? -5.398 -11.278 -10.658 1 96.38 93 ARG B N 1
ATOM 1977 C CA . ARG B 1 93 ? -5.87 -10.832 -9.351 1 96.38 93 ARG B CA 1
ATOM 1978 C C . ARG B 1 93 ? -4.707 -10.653 -8.381 1 96.38 93 ARG B C 1
ATOM 1980 O O . ARG B 1 93 ? -3.7 -11.358 -8.474 1 96.38 93 ARG B O 1
ATOM 1987 N N . PHE B 1 94 ? -4.893 -9.73 -7.496 1 97.92 94 PHE B N 1
ATOM 1988 C CA . PHE B 1 94 ? -3.79 -9.408 -6.598 1 97.92 94 PHE B CA 1
ATOM 1989 C C . PHE B 1 94 ? -4.246 -9.448 -5.145 1 97.92 94 PHE B C 1
ATOM 1991 O O . PHE B 1 94 ? -5.261 -8.846 -4.79 1 97.92 94 PHE B O 1
ATOM 1998 N N . PHE B 1 95 ? -3.522 -10.151 -4.294 1 98.45 95 PHE B N 1
ATOM 1999 C CA . PHE B 1 95 ? -3.717 -10.079 -2.851 1 98.45 95 PHE B CA 1
ATOM 2000 C C . PHE B 1 95 ? -3.058 -8.83 -2.277 1 98.45 95 PHE B C 1
ATOM 2002 O O . PHE B 1 95 ? -1.869 -8.59 -2.502 1 98.45 95 PHE B O 1
ATOM 2009 N N . ALA B 1 96 ? -3.819 -8.068 -1.57 1 98.15 96 ALA B N 1
ATOM 2010 C CA . ALA B 1 96 ? -3.275 -6.952 -0.8 1 98.15 96 ALA B CA 1
ATOM 2011 C C . ALA B 1 96 ? -2.741 -7.425 0.549 1 98.15 96 ALA B C 1
ATOM 2013 O O . ALA B 1 96 ? -3.51 -7.634 1.49 1 98.15 96 ALA B O 1
ATOM 2014 N N . ASP B 1 97 ? -1.46 -7.485 0.696 1 98.03 97 ASP B N 1
ATOM 2015 C CA . ASP B 1 97 ? -0.792 -7.931 1.915 1 98.03 97 ASP B CA 1
ATOM 2016 C C . ASP B 1 97 ? -0.378 -6.744 2.781 1 98.03 97 ASP B C 1
ATOM 2018 O O . ASP B 1 97 ? 0.797 -6.603 3.129 1 98.03 97 ASP B O 1
ATOM 2022 N N . VAL B 1 98 ? -1.317 -5.984 3.17 1 97.81 98 VAL B N 1
ATOM 2023 C CA . VAL B 1 98 ? -1.099 -4.692 3.811 1 97.81 98 VAL B CA 1
ATOM 2024 C C . VAL B 1 98 ? -0.263 -4.877 5.076 1 97.81 98 VAL B C 1
ATOM 2026 O O . VAL B 1 98 ? 0.737 -4.182 5.274 1 97.81 98 VAL B O 1
ATOM 2029 N N . ASN B 1 99 ? -0.581 -5.833 5.903 1 97.77 99 ASN B N 1
ATOM 2030 C CA . ASN B 1 99 ? 0.099 -6.024 7.18 1 97.77 99 ASN B CA 1
ATOM 2031 C C . ASN B 1 99 ? 1.348 -6.886 7.026 1 97.77 99 ASN B C 1
ATOM 2033 O O . ASN B 1 99 ? 2.103 -7.069 7.983 1 97.77 99 ASN B O 1
ATOM 2037 N N . GLY B 1 100 ? 1.554 -7.46 5.843 1 97.64 100 GLY B N 1
ATOM 2038 C CA . GLY B 1 100 ? 2.735 -8.27 5.591 1 97.64 100 GLY B CA 1
ATOM 2039 C C . GLY B 1 100 ? 2.599 -9.696 6.09 1 97.64 100 GLY B C 1
ATOM 2040 O O . GLY B 1 100 ? 3.573 -10.45 6.105 1 97.64 100 GLY B O 1
ATOM 2041 N N . GLU B 1 101 ? 1.4 -10.042 6.462 1 97.63 101 GLU B N 1
ATOM 2042 C CA . GLU B 1 101 ? 1.198 -11.355 7.068 1 97.63 101 GLU B CA 1
ATOM 2043 C C . GLU B 1 101 ? 1.371 -12.469 6.04 1 97.63 101 GLU B C 1
ATOM 2045 O O . GLU B 1 101 ? 1.876 -13.546 6.363 1 97.63 101 GLU B O 1
ATOM 2050 N N . VAL B 1 102 ? 0.886 -12.292 4.828 1 98.38 102 VAL B N 1
ATOM 2051 C CA . VAL B 1 102 ? 1.062 -13.276 3.765 1 98.38 102 VAL B CA 1
ATOM 2052 C C . VAL B 1 102 ? 2.55 -13.498 3.507 1 98.38 102 VAL B C 1
ATOM 2054 O O . VAL B 1 102 ? 3.025 -14.636 3.51 1 98.38 102 VAL B O 1
ATOM 2057 N N . SER B 1 103 ? 3.261 -12.385 3.319 1 98.14 103 SER B N 1
ATOM 2058 C CA . SER B 1 103 ? 4.696 -12.451 3.063 1 98.14 103 SER B CA 1
ATOM 2059 C C . SER B 1 103 ? 5.432 -13.131 4.213 1 98.14 103 SER B C 1
ATOM 2061 O O . SER B 1 103 ? 6.38 -13.886 3.991 1 98.14 103 SER B O 1
ATOM 2063 N N . GLU B 1 104 ? 5.047 -12.808 5.389 1 97.91 104 GLU B N 1
ATOM 2064 C CA . GLU B 1 104 ? 5.65 -13.445 6.556 1 97.91 104 GLU B CA 1
ATOM 2065 C C . GLU B 1 104 ? 5.396 -14.95 6.556 1 97.91 104 GLU B C 1
ATOM 2067 O O . GLU B 1 104 ? 6.301 -15.737 6.842 1 97.91 104 GLU B O 1
ATOM 2072 N N . SER B 1 105 ? 4.173 -15.36 6.282 1 98.19 105 SER B N 1
ATOM 2073 C CA . SER B 1 105 ? 3.805 -16.772 6.283 1 98.19 105 SER B CA 1
ATOM 2074 C C . SER B 1 105 ? 4.595 -17.551 5.237 1 98.19 105 SER B C 1
ATOM 2076 O O . SER B 1 105 ? 4.745 -18.77 5.344 1 98.19 105 SER B O 1
ATOM 2078 N N . LEU B 1 106 ? 5.109 -16.848 4.23 1 98.35 106 LEU B N 1
ATOM 2079 C CA . LEU B 1 106 ? 5.888 -17.473 3.167 1 98.35 106 LEU B CA 1
ATOM 2080 C C . LEU B 1 106 ? 7.383 -17.322 3.428 1 98.35 106 LEU B C 1
ATOM 2082 O O . LEU B 1 106 ? 8.205 -17.683 2.583 1 98.35 106 LEU B O 1
ATOM 2086 N N . ASP B 1 107 ? 7.698 -16.717 4.566 1 97.83 107 ASP B N 1
ATOM 2087 C CA . ASP B 1 107 ? 9.083 -16.449 4.941 1 97.83 107 ASP B CA 1
ATOM 2088 C C . ASP B 1 107 ? 9.774 -15.572 3.898 1 97.83 107 ASP B C 1
ATOM 2090 O O . ASP B 1 107 ? 10.933 -15.808 3.552 1 97.83 107 ASP B O 1
ATOM 2094 N N . LEU B 1 108 ? 9.062 -14.603 3.385 1 97.51 108 LEU B N 1
ATOM 2095 C CA . LEU B 1 108 ? 9.599 -13.763 2.321 1 97.51 108 LEU B CA 1
ATOM 2096 C C . LEU B 1 108 ? 9.744 -12.319 2.789 1 97.51 108 LEU B C 1
ATOM 2098 O O . LEU B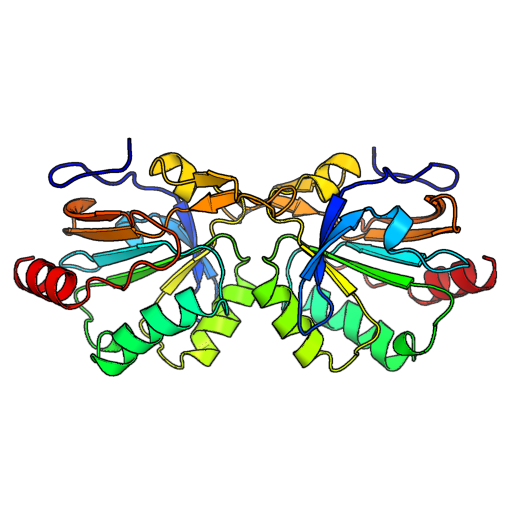 1 108 ? 10.392 -11.508 2.124 1 97.51 108 LEU B O 1
ATOM 2102 N N . LEU B 1 109 ? 9.111 -11.924 3.865 1 96.93 109 LEU B N 1
ATOM 2103 C CA . LEU B 1 109 ? 9.087 -10.53 4.294 1 96.93 109 LEU B CA 1
ATOM 2104 C C . LEU B 1 109 ? 10.467 -10.081 4.764 1 96.93 109 LEU B C 1
ATOM 2106 O O . LEU B 1 109 ? 11.06 -10.705 5.646 1 96.93 109 LEU B O 1
ATOM 2110 N N . ALA B 1 110 ? 10.932 -9.07 4.133 1 93.27 110 ALA B N 1
ATOM 2111 C CA . ALA B 1 110 ? 12.27 -8.588 4.467 1 93.27 110 ALA B CA 1
ATOM 2112 C C . ALA B 1 110 ? 12.307 -7.063 4.513 1 93.27 110 ALA B C 1
ATOM 2114 O O . ALA B 1 110 ? 11.674 -6.395 3.693 1 93.27 110 ALA B O 1
ATOM 2115 N N . ASP B 1 111 ? 13.095 -6.576 5.388 1 92.66 111 ASP B N 1
ATOM 2116 C CA . ASP B 1 111 ? 13.306 -5.134 5.467 1 92.66 111 ASP B CA 1
ATOM 2117 C C . ASP B 1 111 ? 14.131 -4.633 4.284 1 92.66 111 ASP B C 1
ATOM 2119 O O . ASP B 1 111 ? 15.071 -5.301 3.849 1 92.66 111 ASP B O 1
ATOM 2123 N N . ARG B 1 112 ? 13.691 -3.536 3.732 1 88.45 112 ARG B N 1
ATOM 2124 C CA . ARG B 1 112 ? 14.442 -2.915 2.646 1 88.45 112 ARG B CA 1
ATOM 2125 C C . ARG B 1 112 ? 15.555 -2.026 3.188 1 88.45 112 ARG B C 1
ATOM 2127 O O . ARG B 1 112 ? 15.295 -1.087 3.943 1 88.45 112 ARG B O 1
ATOM 2134 N N . ASP B 1 113 ? 16.66 -2.392 2.535 1 79.72 113 ASP B N 1
ATOM 2135 C CA . ASP B 1 113 ? 17.825 -1.601 2.918 1 79.72 113 ASP B CA 1
ATOM 2136 C C . ASP B 1 113 ? 17.725 -0.177 2.376 1 79.72 113 ASP B C 1
ATOM 2138 O O . ASP B 1 113 ? 17.2 0.04 1.282 1 79.72 113 ASP B O 1
ATOM 2142 N N . HIS B 1 114 ? 17.56 0.865 3.231 1 82.99 114 HIS B N 1
ATOM 2143 C CA . HIS B 1 114 ? 17.642 2.272 2.857 1 82.99 114 HIS B CA 1
ATOM 2144 C C . HIS B 1 114 ? 16.256 2.905 2.788 1 82.99 114 HIS B C 1
ATOM 2146 O O . HIS B 1 114 ? 16.116 4.059 2.376 1 82.99 114 HIS B O 1
ATOM 2152 N N . MET B 1 115 ? 15.317 2.043 2.929 1 89.64 115 MET B N 1
ATOM 2153 C CA . MET B 1 115 ? 13.967 2.579 3.077 1 89.64 115 MET B CA 1
ATOM 2154 C C . MET B 1 115 ? 13.489 2.46 4.521 1 89.64 115 MET B C 1
ATOM 2156 O O . MET B 1 115 ? 13.156 1.367 4.981 1 89.64 115 MET B O 1
ATOM 2160 N N . ALA B 1 116 ? 13.389 3.544 5.09 1 90.08 116 ALA B N 1
ATOM 2161 C CA . ALA B 1 116 ? 13.002 3.561 6.498 1 90.08 116 ALA B CA 1
ATOM 2162 C C . ALA B 1 116 ? 11.62 2.946 6.695 1 90.08 116 ALA B C 1
ATOM 2164 O O . ALA B 1 116 ? 10.66 3.332 6.023 1 90.08 116 ALA B O 1
ATOM 2165 N N . ASN B 1 117 ? 11.606 1.992 7.538 1 93.52 117 ASN B N 1
ATOM 2166 C CA . ASN B 1 117 ? 10.343 1.442 8.02 1 93.52 117 ASN B CA 1
ATOM 2167 C C . ASN B 1 117 ? 9.553 0.783 6.893 1 93.52 117 ASN B C 1
ATOM 2169 O O . ASN B 1 117 ? 8.342 0.977 6.783 1 93.52 117 ASN B O 1
ATOM 2173 N N . VAL B 1 118 ? 10.292 0.161 5.993 1 96.65 118 VAL B N 1
ATOM 2174 C CA . VAL B 1 118 ? 9.644 -0.524 4.879 1 96.65 118 VAL B CA 1
ATOM 2175 C C . VAL B 1 118 ? 10.075 -1.988 4.851 1 96.65 118 VAL B C 1
ATOM 2177 O O . VAL B 1 118 ? 11.271 -2.29 4.844 1 96.65 118 VAL B O 1
ATOM 2180 N N . SER B 1 119 ? 9.204 -2.855 4.872 1 96.71 119 SER B N 1
ATOM 2181 C CA . SER B 1 119 ? 9.432 -4.266 4.578 1 96.71 119 SER B CA 1
ATOM 2182 C C . SER B 1 119 ? 8.589 -4.728 3.395 1 96.71 119 SER B C 1
ATOM 2184 O O . SER B 1 119 ? 7.448 -4.291 3.23 1 96.71 119 SER B O 1
ATOM 2186 N N . THR B 1 120 ? 9.102 -5.555 2.55 1 95.21 120 THR B N 1
ATOM 2187 C CA . THR B 1 120 ? 8.409 -6.112 1.393 1 95.21 120 THR B CA 1
ATOM 2188 C C . THR B 1 120 ? 8.789 -7.576 1.189 1 95.21 120 THR B C 1
ATOM 2190 O O . THR B 1 120 ? 9.801 -8.039 1.718 1 95.21 120 THR B O 1
ATOM 2193 N N . PRO B 1 121 ? 7.943 -8.294 0.521 1 95.4 121 PRO B N 1
ATOM 2194 C CA . PRO B 1 121 ? 8.381 -9.649 0.177 1 95.4 121 PRO B CA 1
ATOM 2195 C C . PRO B 1 121 ? 9.563 -9.659 -0.79 1 95.4 121 PRO B C 1
ATOM 2197 O O . PRO B 1 121 ? 9.642 -8.812 -1.684 1 95.4 121 PRO B O 1
ATOM 2200 N N . TRP B 1 122 ? 10.386 -10.607 -0.535 1 93.83 122 TRP B N 1
ATOM 2201 C CA . TRP B 1 122 ? 11.352 -10.916 -1.585 1 93.83 122 TRP B CA 1
ATOM 2202 C C . TRP B 1 122 ? 10.645 -11.355 -2.863 1 93.83 122 TRP B C 1
ATOM 2204 O O . TRP B 1 122 ? 9.691 -12.135 -2.815 1 93.83 122 TRP B O 1
ATOM 2214 N N . ARG B 1 123 ? 11.11 -10.834 -3.913 1 95.25 123 ARG B N 1
ATOM 2215 C CA . ARG B 1 123 ? 10.505 -11.19 -5.193 1 95.25 123 ARG B CA 1
ATOM 2216 C C . ARG B 1 123 ? 10.55 -12.697 -5.419 1 95.25 123 ARG B C 1
ATOM 2218 O O . ARG B 1 123 ? 11.596 -13.326 -5.242 1 95.25 123 ARG B O 1
ATOM 2225 N N . SER B 1 124 ? 9.49 -13.237 -5.775 1 97.08 124 SER B N 1
ATOM 2226 C CA . SER B 1 124 ? 9.4 -14.689 -5.882 1 97.08 124 SER B CA 1
ATOM 2227 C C . SER B 1 124 ? 8.219 -15.107 -6.752 1 97.08 124 SER B C 1
ATOM 2229 O O . SER B 1 124 ? 7.343 -14.293 -7.051 1 97.08 124 SER B O 1
ATOM 2231 N N . ALA B 1 125 ? 8.269 -16.338 -7.211 1 97.67 125 ALA B N 1
ATOM 2232 C CA . ALA B 1 125 ? 7.209 -16.973 -7.989 1 97.67 125 ALA B CA 1
ATOM 2233 C C . ALA B 1 125 ? 7.019 -18.429 -7.574 1 97.67 125 ALA B C 1
ATOM 2235 O O . ALA B 1 125 ? 7.991 -19.179 -7.457 1 97.67 125 ALA B O 1
ATOM 2236 N N . PHE B 1 126 ? 5.797 -18.752 -7.349 1 98.65 126 PHE B N 1
ATOM 2237 C CA . PHE B 1 126 ? 5.445 -20.13 -7.027 1 98.65 126 PHE B CA 1
ATOM 2238 C C . PHE B 1 126 ? 4.379 -20.654 -7.982 1 98.65 126 PHE B C 1
ATOM 2240 O O . PHE B 1 126 ? 3.352 -20.006 -8.19 1 98.65 126 PHE B O 1
ATOM 2247 N N . VAL B 1 127 ? 4.612 -21.773 -8.569 1 98.49 127 VAL B N 1
ATOM 2248 C CA . VAL B 1 127 ? 3.571 -22.525 -9.263 1 98.49 127 VAL B CA 1
ATOM 2249 C C . VAL B 1 127 ? 3.022 -23.615 -8.344 1 98.49 127 VAL B C 1
ATOM 2251 O O . VAL B 1 127 ? 3.779 -24.437 -7.824 1 98.49 127 VAL B O 1
ATOM 2254 N N . VAL B 1 128 ? 1.744 -23.565 -8.159 1 98.74 128 VAL B N 1
ATOM 2255 C CA . VAL B 1 128 ? 1.148 -24.51 -7.221 1 98.74 128 VAL B CA 1
ATOM 2256 C C . VAL B 1 128 ? 0.004 -25.261 -7.899 1 98.74 128 VAL B C 1
ATOM 2258 O O . VAL B 1 128 ? -0.674 -24.714 -8.772 1 98.74 128 VAL B O 1
ATOM 2261 N N . ASP B 1 129 ? -0.199 -26.486 -7.505 1 98.5 129 ASP B N 1
ATOM 2262 C CA . ASP B 1 129 ? -1.36 -27.219 -8.001 1 98.5 129 ASP B CA 1
ATOM 2263 C C . ASP B 1 129 ? -2.608 -26.888 -7.186 1 98.5 129 ASP B C 1
ATOM 2265 O O . ASP B 1 129 ? -2.584 -25.991 -6.341 1 98.5 129 ASP B O 1
ATOM 2269 N N . ALA B 1 130 ? -3.742 -27.526 -7.457 1 97.17 130 ALA B N 1
ATOM 2270 C CA . ALA B 1 130 ? -5.041 -27.205 -6.873 1 97.17 130 ALA B CA 1
ATOM 2271 C C . ALA B 1 130 ? -5.05 -27.475 -5.371 1 97.17 130 ALA B C 1
ATOM 2273 O O . ALA B 1 130 ? -5.893 -26.947 -4.643 1 97.17 130 ALA B O 1
ATOM 2274 N N . ASP B 1 131 ? -4.063 -28.25 -4.874 1 97.62 131 ASP B N 1
ATOM 2275 C CA . ASP B 1 131 ? -3.962 -28.574 -3.454 1 97.62 131 ASP B CA 1
ATOM 2276 C C . ASP B 1 131 ? -2.931 -27.686 -2.761 1 97.62 131 ASP B C 1
ATOM 2278 O O . ASP B 1 131 ? -2.56 -27.937 -1.612 1 97.62 131 ASP B O 1
ATOM 2282 N N . ARG B 1 132 ? -2.362 -26.737 -3.48 1 98.52 132 ARG B N 1
ATOM 2283 C CA . ARG B 1 132 ? -1.42 -25.74 -2.981 1 98.52 132 ARG B CA 1
ATOM 2284 C C . ARG B 1 132 ? -0.03 -26.341 -2.805 1 98.52 132 ARG B C 1
ATOM 2286 O O . ARG B 1 132 ? 0.79 -25.811 -2.051 1 98.52 132 ARG B O 1
ATOM 2293 N N . GLU B 1 133 ? 0.179 -27.442 -3.444 1 98.75 133 GLU B N 1
ATOM 2294 C CA . GLU B 1 133 ? 1.535 -27.982 -3.446 1 98.75 133 GLU B CA 1
ATOM 2295 C C . GLU B 1 133 ? 2.413 -27.266 -4.468 1 98.75 133 GLU B C 1
ATOM 2297 O O . GLU B 1 133 ? 2.021 -27.103 -5.626 1 98.75 133 GLU B O 1
ATOM 2302 N N . VAL B 1 134 ? 3.554 -26.896 -4.006 1 98.87 134 VAL B N 1
ATOM 2303 C CA . VAL B 1 134 ? 4.473 -26.147 -4.857 1 98.87 134 VAL B CA 1
ATOM 2304 C C . VAL B 1 134 ? 5.097 -27.081 -5.892 1 98.87 134 VAL B C 1
ATOM 2306 O O . VAL B 1 134 ? 5.734 -28.075 -5.535 1 98.87 134 VAL B O 1
ATOM 2309 N N . GLN B 1 135 ? 4.905 -26.741 -7.131 1 98.69 135 GLN B N 1
ATOM 2310 C CA . GLN B 1 135 ? 5.467 -27.502 -8.242 1 98.69 135 GLN B CA 1
ATOM 2311 C C . GLN B 1 135 ? 6.73 -26.838 -8.781 1 98.69 135 GLN B C 1
ATOM 2313 O O . GLN B 1 135 ? 7.546 -27.486 -9.44 1 98.69 135 GLN B O 1
ATOM 2318 N N . TYR B 1 136 ? 6.862 -25.582 -8.572 1 98.68 136 TYR B N 1
ATOM 2319 C CA . TYR B 1 136 ? 8.021 -24.775 -8.935 1 98.68 136 TYR B CA 1
ATOM 2320 C C . TYR B 1 136 ? 8.157 -23.569 -8.012 1 98.68 136 TYR B C 1
ATOM 2322 O O . TYR B 1 136 ? 7.161 -22.93 -7.667 1 98.68 136 TYR B O 1
ATOM 2330 N N . ALA B 1 137 ? 9.345 -23.341 -7.587 1 98.49 137 ALA B N 1
ATOM 2331 C CA . ALA B 1 137 ? 9.615 -22.199 -6.717 1 98.49 137 ALA B CA 1
ATOM 2332 C C . ALA B 1 137 ? 10.83 -21.414 -7.205 1 98.49 137 ALA B C 1
ATOM 2334 O O . ALA B 1 137 ? 11.876 -21.996 -7.498 1 98.49 137 ALA B O 1
ATOM 2335 N N . PHE B 1 138 ? 10.65 -20.146 -7.324 1 97.75 138 PHE B N 1
ATOM 2336 C CA . PHE B 1 138 ? 11.722 -19.199 -7.611 1 97.75 138 PHE B CA 1
ATOM 2337 C C . PHE B 1 138 ? 11.743 -18.078 -6.579 1 97.75 138 PHE B C 1
ATOM 2339 O O . PHE B 1 138 ? 10.719 -17.439 -6.327 1 97.75 138 PHE B O 1
ATOM 2346 N N . VAL B 1 139 ? 12.81 -17.839 -5.932 1 96.21 139 VAL B N 1
ATOM 2347 C CA . VAL B 1 139 ? 13.06 -16.683 -5.078 1 96.21 139 VAL B CA 1
ATOM 2348 C C . VAL B 1 139 ? 14.288 -15.926 -5.579 1 96.21 139 VAL B C 1
ATOM 2350 O O . VAL B 1 139 ? 15.365 -16.509 -5.732 1 96.21 139 VAL B O 1
ATOM 2353 N N . ALA B 1 140 ? 14.073 -14.685 -5.819 1 93.3 140 ALA B N 1
ATOM 2354 C CA . ALA B 1 140 ? 15.139 -13.867 -6.392 1 93.3 140 ALA B CA 1
ATOM 2355 C C . ALA B 1 140 ? 16.332 -13.778 -5.444 1 93.3 140 ALA B C 1
ATOM 2357 O O . ALA B 1 140 ? 16.164 -13.789 -4.223 1 93.3 140 ALA B O 1
ATOM 2358 N N . ASP B 1 141 ? 17.495 -13.683 -6.098 1 86.43 141 ASP B N 1
ATOM 2359 C CA . ASP B 1 141 ? 18.726 -13.576 -5.32 1 86.43 141 ASP B CA 1
ATOM 2360 C C . ASP B 1 141 ? 19.05 -12.118 -5.002 1 86.43 141 ASP B C 1
ATOM 2362 O O . ASP B 1 141 ? 19.849 -11.836 -4.107 1 86.43 141 ASP B O 1
ATOM 2366 N N . ASP B 1 142 ? 18.506 -11.343 -5.818 1 80.18 142 ASP B N 1
ATOM 2367 C CA . ASP B 1 142 ? 18.681 -9.906 -5.627 1 80.18 142 ASP B CA 1
ATOM 2368 C C . ASP B 1 142 ? 17.418 -9.142 -6.02 1 80.18 142 ASP B C 1
ATOM 2370 O O . ASP B 1 142 ? 16.403 -9.748 -6.37 1 80.18 142 ASP B O 1
ATOM 2374 N N . TRP B 1 143 ? 17.518 -7.847 -5.985 1 74.04 143 TRP B N 1
ATOM 2375 C CA . TRP B 1 143 ? 16.325 -7.025 -6.156 1 74.04 143 TRP B CA 1
ATOM 2376 C C . TRP B 1 143 ? 16.065 -6.743 -7.632 1 74.04 143 TRP B C 1
ATOM 2378 O O . TRP B 1 143 ? 15.038 -6.16 -7.988 1 74.04 143 TRP B O 1
ATOM 2388 N N . ILE B 1 144 ? 16.981 -7.222 -8.585 1 74.17 144 ILE B N 1
ATOM 2389 C CA . ILE B 1 144 ? 16.822 -6.885 -9.996 1 74.17 144 ILE B CA 1
ATOM 2390 C C . ILE B 1 144 ? 16.709 -8.163 -10.823 1 74.17 144 ILE B C 1
ATOM 2392 O O . ILE B 1 144 ? 16.726 -8.116 -12.055 1 74.17 144 ILE B O 1
ATOM 2396 N N . SER B 1 145 ? 16.547 -9.279 -10.158 1 82.35 145 SER B N 1
ATOM 2397 C CA . SER B 1 145 ? 16.41 -10.547 -10.867 1 82.35 145 SER B CA 1
ATOM 2398 C C . SER B 1 145 ? 15.241 -10.509 -11.845 1 82.35 145 SER B C 1
ATOM 2400 O O . SER B 1 145 ? 14.161 -10.016 -11.513 1 82.35 145 SER B O 1
ATOM 2402 N N . PRO B 1 146 ? 15.483 -11.076 -13.032 1 87.6 146 PRO B N 1
ATOM 2403 C CA . PRO B 1 146 ? 14.383 -11.101 -13.998 1 87.6 146 PRO B CA 1
ATOM 2404 C C . PRO B 1 146 ? 13.354 -12.187 -13.693 1 87.6 146 PRO B C 1
ATOM 2406 O O . PRO B 1 146 ? 13.655 -13.143 -12.973 1 87.6 146 PRO B O 1
ATOM 2409 N N . LEU B 1 147 ? 12.19 -12.012 -14.151 1 90.47 147 LEU B N 1
ATOM 2410 C CA . LEU B 1 147 ? 11.137 -13.02 -14.086 1 90.47 147 LEU B CA 1
ATOM 2411 C C . LEU B 1 147 ? 11.556 -14.291 -14.818 1 90.47 147 LEU B C 1
ATOM 2413 O O . LEU B 1 147 ? 11.952 -14.239 -15.985 1 90.47 147 LEU B O 1
ATOM 2417 N N . PRO B 1 148 ? 11.559 -15.347 -14.165 1 94.66 148 PRO B N 1
ATOM 2418 C CA . PRO B 1 148 ? 11.821 -16.608 -14.862 1 94.66 148 PRO B CA 1
ATOM 2419 C C . PRO B 1 148 ? 10.603 -17.126 -15.623 1 94.66 148 PRO B C 1
ATOM 2421 O O . PRO B 1 148 ? 10.132 -18.236 -15.36 1 94.66 148 PRO B O 1
ATOM 2424 N N . ARG B 1 149 ? 10.177 -16.476 -16.61 1 94.67 149 ARG B N 1
ATOM 2425 C CA . ARG B 1 149 ? 8.9 -16.717 -17.274 1 94.67 149 ARG B CA 1
ATOM 2426 C C . ARG B 1 149 ? 8.862 -18.107 -17.9 1 94.67 149 ARG B C 1
ATOM 2428 O O . ARG B 1 149 ? 7.874 -18.831 -17.759 1 94.67 149 ARG B O 1
ATOM 2435 N N . GLU B 1 150 ? 9.904 -18.477 -18.585 1 94.81 150 GLU B N 1
ATOM 2436 C CA . GLU B 1 150 ? 9.927 -19.762 -19.277 1 94.81 150 GLU B CA 1
ATOM 2437 C C . GLU B 1 150 ? 9.803 -20.922 -18.294 1 94.81 150 GLU B C 1
ATOM 2439 O O . GLU B 1 150 ? 9.089 -21.891 -18.557 1 94.81 150 GLU B O 1
ATOM 2444 N N . GLU B 1 151 ? 10.529 -20.77 -17.207 1 96.93 151 GLU B N 1
ATOM 2445 C CA . GLU B 1 151 ? 10.44 -21.808 -16.185 1 96.93 151 GLU B CA 1
ATOM 2446 C C . GLU B 1 151 ? 9.027 -21.902 -15.615 1 96.93 151 GLU B C 1
ATOM 2448 O O . GLU B 1 151 ? 8.527 -22.999 -15.358 1 96.93 151 GLU B O 1
ATOM 2453 N N . ILE B 1 152 ? 8.411 -20.795 -15.42 1 96.72 152 ILE B N 1
ATOM 2454 C CA . ILE B 1 152 ? 7.044 -20.749 -14.914 1 96.72 152 ILE B CA 1
ATOM 2455 C C . ILE B 1 152 ? 6.098 -21.391 -15.926 1 96.72 152 ILE B C 1
ATOM 2457 O O . ILE B 1 152 ? 5.244 -22.202 -15.559 1 96.72 152 ILE B O 1
ATOM 2461 N N . GLU B 1 153 ? 6.283 -21.067 -17.168 1 94.86 153 GLU B N 1
ATOM 2462 C CA . GLU B 1 153 ? 5.438 -21.615 -18.224 1 94.86 153 GLU B CA 1
ATOM 2463 C C . GLU B 1 153 ? 5.56 -23.134 -18.297 1 94.86 153 GLU B C 1
ATOM 2465 O O . GLU B 1 153 ? 4.559 -23.836 -18.451 1 94.86 153 GLU B O 1
ATOM 2470 N N . ASN B 1 154 ? 6.732 -23.585 -18.193 1 96.45 154 ASN B N 1
ATOM 2471 C CA . ASN B 1 154 ? 6.954 -25.027 -18.213 1 96.45 154 ASN B CA 1
ATOM 2472 C C . ASN B 1 154 ? 6.271 -25.716 -17.035 1 96.45 154 ASN B C 1
ATOM 2474 O O . ASN B 1 154 ? 5.652 -26.769 -17.199 1 96.45 154 ASN B O 1
ATOM 2478 N N . ALA B 1 155 ? 6.444 -25.103 -15.891 1 96.92 155 ALA B N 1
ATOM 2479 C CA . ALA B 1 155 ? 5.832 -25.671 -14.692 1 96.92 155 ALA B CA 1
ATOM 2480 C C . ALA B 1 155 ? 4.311 -25.691 -14.809 1 96.92 155 ALA B C 1
ATOM 2482 O O . ALA B 1 155 ? 3.661 -26.646 -14.378 1 96.92 155 ALA B O 1
ATOM 2483 N N . VAL B 1 156 ? 3.745 -24.682 -15.354 1 95.84 156 VAL B N 1
ATOM 2484 C CA . VAL B 1 156 ? 2.299 -24.585 -15.528 1 95.84 156 VAL B CA 1
ATOM 2485 C C . VAL B 1 156 ? 1.826 -25.646 -16.519 1 95.84 156 VAL B C 1
ATOM 2487 O O . VAL B 1 156 ? 0.77 -26.254 -16.33 1 95.84 156 VAL B O 1
ATOM 2490 N N . ALA B 1 157 ? 2.608 -25.822 -17.561 1 93.97 157 ALA B N 1
ATOM 2491 C CA . ALA B 1 157 ? 2.269 -26.832 -18.561 1 93.97 157 ALA B CA 1
ATOM 2492 C C . ALA B 1 157 ? 2.211 -28.224 -17.937 1 93.97 157 ALA B C 1
ATOM 2494 O O . ALA B 1 157 ? 1.417 -29.067 -18.359 1 93.97 157 ALA B O 1
ATOM 2495 N N . ASP B 1 158 ? 2.973 -28.393 -16.895 1 94.09 158 ASP B N 1
ATOM 2496 C CA . ASP B 1 158 ? 3.099 -29.702 -16.262 1 94.09 158 ASP B CA 1
ATOM 2497 C C . ASP B 1 158 ? 2.052 -29.886 -15.166 1 94.09 158 ASP B C 1
ATOM 2499 O O . ASP B 1 158 ? 1.969 -30.951 -14.552 1 94.09 158 ASP B O 1
ATOM 2503 N N . LEU B 1 159 ? 1.308 -28.899 -14.841 1 93.94 159 LEU B N 1
ATOM 2504 C CA . LEU B 1 159 ? 0.297 -28.998 -13.794 1 93.94 159 LEU B CA 1
ATOM 2505 C C . LEU B 1 159 ? -0.786 -30.002 -14.177 1 93.94 159 LEU B C 1
ATOM 2507 O O . LEU B 1 159 ? -1.277 -30.747 -13.327 1 93.94 159 LEU B O 1
#